Protein 2IW0 (pdb70)

CATH classification: 3.20.20.370

Structure (mmCIF, N/CA/C/O backbone):
data_2IW0
#
_entry.id   2IW0
#
_cell.length_a   71.275
_cell.length_b   55.022
_cell.length_c   60.057
_cell.angle_alpha   90.00
_cell.angle_beta   90.00
_cell.angle_gamma   90.00
#
_symmetry.space_group_name_H-M   'P 21 21 2'
#
loop_
_entity.id
_entity.type
_entity.pdbx_description
1 polymer 'CHITIN DEACETYLASE'
2 non-polymer 'ZINC ION'
3 non-polymer 'ACETATE ION'
4 non-polymer 'CHLORIDE ION'
5 non-polymer 'PHOSPHATE ION'
6 water water
#
loop_
_atom_site.group_PDB
_atom_site.id
_atom_site.type_symbol
_atom_site.label_atom_id
_atom_site.label_alt_id
_atom_site.label_comp_id
_atom_site.label_asym_id
_atom_site.label_entity_id
_atom_site.label_seq_id
_atom_site.pdbx_PDB_ins_code
_atom_site.Cartn_x
_atom_site.Cartn_y
_atom_site.Cartn_z
_atom_site.occupancy
_atom_site.B_iso_or_equiv
_atom_site.auth_seq_id
_atom_site.auth_comp_id
_atom_site.auth_asym_id
_atom_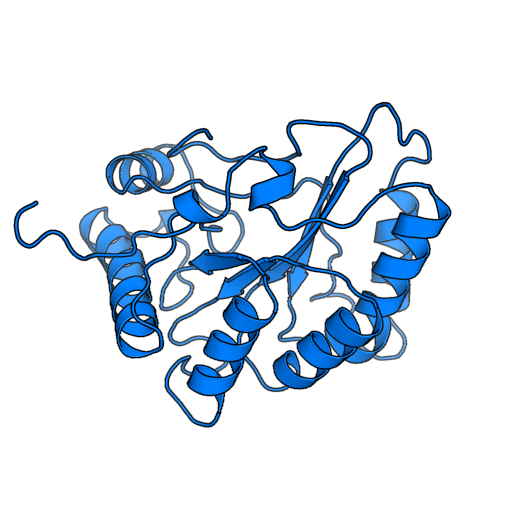site.auth_atom_id
_atom_site.pdbx_PDB_model_num
ATOM 1 N N . VAL A 1 29 ? 18.087 29.418 12.834 1.00 33.24 29 VAL A N 1
ATOM 2 C CA . VAL A 1 29 ? 18.616 28.012 12.795 1.00 31.58 29 VAL A CA 1
ATOM 3 C C . VAL A 1 29 ? 19.571 27.921 11.633 1.00 31.80 29 VAL A C 1
ATOM 4 O O . VAL A 1 29 ? 19.216 28.345 10.543 1.00 31.74 29 VAL A O 1
ATOM 8 N N . PRO A 1 30 ? 20.786 27.369 11.855 1.00 31.53 30 PRO A N 1
ATOM 9 C CA . PRO A 1 30 ? 21.787 27.299 10.780 1.00 31.08 30 PRO A CA 1
ATOM 10 C C . PRO A 1 30 ? 21.253 26.580 9.538 1.00 28.73 30 PRO A C 1
ATOM 11 O O . PRO A 1 30 ? 20.452 25.640 9.633 1.00 28.33 30 PRO A O 1
ATOM 15 N N . VAL A 1 31 ? 21.694 27.039 8.374 1.00 28.49 31 VAL A N 1
ATOM 16 C CA . VAL A 1 31 ? 21.274 26.458 7.082 1.00 28.19 31 VAL A CA 1
ATOM 17 C C . VAL A 1 31 ? 22.548 25.882 6.431 1.00 28.60 31 VAL A C 1
ATOM 18 O O . VAL A 1 31 ? 23.614 26.559 6.453 1.00 27.99 31 VAL A O 1
ATOM 22 N N . GLY A 1 32 ? 22.456 24.674 5.877 1.00 28.15 32 GLY A N 1
ATOM 23 C CA . GLY A 1 32 ? 23.562 24.136 5.051 1.00 28.89 32 GLY A CA 1
ATOM 24 C C . GLY A 1 32 ? 24.737 23.657 5.888 1.00 28.05 32 GLY A C 1
ATOM 25 O O . GLY A 1 32 ? 25.856 23.518 5.390 1.00 28.29 32 GLY A O 1
ATOM 26 N N . THR A 1 33 ? 24.496 23.390 7.161 1.00 28.87 33 THR A N 1
ATOM 27 C CA . THR A 1 33 ? 25.591 22.972 8.051 1.00 31.18 33 THR A CA 1
ATOM 28 C C . THR A 1 33 ? 25.040 21.959 9.062 1.00 30.62 33 THR A C 1
ATOM 29 O O . THR A 1 33 ? 23.977 22.195 9.646 1.00 31.12 33 THR A O 1
ATOM 33 N N . PRO A 1 34 ? 25.715 20.792 9.221 1.00 30.30 34 PRO A N 1
ATOM 34 C CA . PRO A 1 34 ? 25.107 19.726 10.047 1.00 30.52 34 PRO A CA 1
ATOM 35 C C . PRO A 1 34 ? 24.949 20.081 11.518 1.00 30.01 34 PRO A C 1
ATOM 36 O O . PRO A 1 34 ? 25.876 20.633 12.112 1.00 29.05 34 PRO A O 1
ATOM 40 N N . ILE A 1 35 ? 23.774 19.772 12.071 1.00 30.08 35 ILE A N 1
ATOM 41 C CA . ILE A 1 35 ? 23.429 20.126 13.453 1.00 31.72 35 ILE A CA 1
ATOM 42 C C . ILE A 1 35 ? 23.319 18.849 14.293 1.00 31.41 35 ILE A C 1
ATOM 43 O O . ILE A 1 35 ? 22.642 17.903 13.911 1.00 31.02 35 ILE A O 1
ATOM 48 N N . LEU A 1 36 ? 23.952 18.846 15.457 1.00 32.02 36 LEU A N 1
ATOM 49 C CA . LEU A 1 36 ? 24.145 17.630 16.250 1.00 33.59 36 LEU A CA 1
ATOM 50 C C . LEU A 1 36 ? 23.411 17.613 17.615 1.00 34.15 36 LEU A C 1
ATOM 51 O O . LEU A 1 36 ? 23.135 16.543 18.171 1.00 34.96 36 LEU A O 1
ATOM 56 N N . GLN A 1 37 ? 23.082 18.781 18.165 1.00 32.73 37 GLN A N 1
ATOM 57 C CA . GLN A 1 37 ? 22.499 18.835 19.502 1.00 32.77 37 GLN A CA 1
ATOM 58 C C . GLN A 1 37 ? 21.517 20.022 19.598 1.00 31.96 37 GLN A C 1
ATOM 59 O O . GLN A 1 37 ? 21.375 20.793 18.650 1.00 31.89 37 GLN A O 1
ATOM 65 N N . CYS A 1 38 ? 20.886 20.200 20.752 1.00 32.34 38 CYS A N 1
ATOM 66 C CA . CYS A 1 38 ? 19.906 21.268 20.918 1.00 31.66 38 CYS A CA 1
ATOM 67 C C . CYS A 1 38 ? 20.540 22.601 21.299 1.00 32.48 38 CYS A C 1
ATOM 68 O O . CYS A 1 38 ? 21.738 22.666 21.574 1.00 33.70 38 CYS A O 1
ATOM 71 N N . THR A 1 39 ? 19.747 23.673 21.320 1.00 31.57 39 THR A N 1
ATOM 72 C CA . THR A 1 39 ? 20.301 24.972 21.686 1.00 31.11 39 THR A CA 1
ATOM 73 C C . THR A 1 39 ? 20.110 25.171 23.168 1.00 30.60 39 THR A C 1
ATOM 74 O O . THR A 1 39 ? 20.550 26.184 23.733 1.00 31.10 39 THR A O 1
ATOM 78 N N . GLN A 1 40 ? 19.467 24.211 23.826 1.00 30.38 40 GLN A N 1
ATOM 79 C CA . GLN A 1 40 ? 19.357 24.245 25.308 1.00 31.61 40 GLN A CA 1
ATOM 80 C C . GLN A 1 40 ? 19.607 22.860 25.859 1.00 30.46 40 GLN A C 1
ATOM 81 O O . GLN A 1 40 ? 19.270 21.873 25.211 1.00 29.19 40 GLN A O 1
ATOM 87 N N . PRO A 1 41 ? 20.137 22.781 27.085 1.00 29.73 41 PRO A N 1
ATOM 88 C CA . PRO A 1 41 ? 20.298 21.446 27.653 1.00 29.98 41 PRO A CA 1
ATOM 89 C C . PRO A 1 41 ? 18.993 20.903 28.250 1.00 30.08 41 PRO A C 1
ATOM 90 O O . PRO A 1 41 ? 18.015 21.663 28.357 1.00 31.11 41 PRO A O 1
ATOM 94 N N . GLY A 1 42 ? 18.987 19.624 28.662 1.00 29.55 42 GLY A N 1
ATOM 95 C CA . GLY A 1 42 ? 17.794 19.004 29.258 1.00 29.99 42 GLY A CA 1
ATOM 96 C C . GLY A 1 42 ? 16.698 18.641 28.256 1.00 30.30 42 GLY A C 1
ATOM 97 O O . GLY A 1 42 ? 15.521 18.438 28.628 1.00 30.07 42 GLY A O 1
ATOM 98 N N . LEU A 1 43 ? 17.085 18.579 26.985 1.00 29.33 43 LEU A N 1
ATOM 99 C CA . LEU A 1 43 ? 16.160 18.265 25.890 1.00 29.23 43 LEU A CA 1
ATOM 100 C C . LEU A 1 43 ? 16.593 17.021 25.095 1.00 29.26 43 LEU A C 1
ATOM 101 O O . LEU A 1 43 ? 17.770 16.792 24.886 1.00 30.10 43 LEU A O 1
ATOM 106 N N . VAL A 1 44 ? 15.629 16.211 24.671 1.00 27.79 44 VAL A N 1
ATOM 107 C CA . VAL A 1 44 ? 15.903 15.053 23.794 1.00 28.49 44 VAL A CA 1
ATOM 108 C C . VAL A 1 44 ? 14.961 15.185 22.571 1.00 28.99 44 VAL A C 1
ATOM 109 O O . VAL A 1 44 ? 13.742 15.387 22.705 1.00 31.10 44 VAL A O 1
ATOM 113 N N . ALA A 1 45 ? 15.494 15.085 21.373 1.00 29.09 45 ALA A N 1
ATOM 114 C CA . ALA A 1 45 ? 14.631 15.122 20.219 1.00 28.20 45 ALA A CA 1
ATOM 115 C C . ALA A 1 45 ? 14.670 13.716 19.645 1.00 28.56 45 ALA A C 1
ATOM 116 O O . ALA A 1 45 ? 15.702 13.285 19.087 1.00 30.07 45 ALA A O 1
ATOM 118 N N . LEU A 1 46 ? 13.579 12.964 19.835 1.00 27.97 46 LEU A N 1
ATOM 119 C CA . LEU A 1 46 ? 13.507 11.595 19.316 1.00 26.50 46 LEU A CA 1
ATOM 120 C C . LEU A 1 46 ? 13.213 11.709 17.830 1.00 27.26 46 LEU A C 1
ATOM 121 O O . LEU A 1 46 ? 12.215 12.359 17.436 1.00 27.91 46 LEU A O 1
ATOM 126 N N . THR A 1 47 ? 14.052 11.105 17.006 1.00 27.09 47 THR A N 1
ATOM 127 C CA . THR A 1 47 ? 13.825 11.214 15.548 1.00 28.04 47 THR A CA 1
ATOM 128 C C . THR A 1 47 ? 13.750 9.859 14.858 1.00 28.87 47 THR A C 1
ATOM 129 O O . THR A 1 47 ? 14.349 8.883 15.331 1.00 28.38 47 THR A O 1
ATOM 133 N N . TYR A 1 48 ? 13.021 9.808 13.729 1.00 26.72 48 TYR A N 1
ATOM 134 C CA . TYR A 1 48 ? 12.727 8.550 13.077 1.00 27.11 48 TYR A CA 1
ATOM 135 C C . TYR A 1 48 ? 12.920 8.710 11.612 1.00 26.85 48 TYR A C 1
ATOM 136 O O . TYR A 1 48 ? 12.257 9.538 11.019 1.00 27.88 48 TYR A O 1
ATOM 145 N N . ASP A 1 49 ? 13.768 7.876 11.048 1.00 26.87 49 ASP A N 1
ATOM 146 C CA . ASP A 1 49 ? 14.047 7.935 9.579 1.00 25.64 49 ASP A CA 1
ATOM 147 C C . ASP A 1 49 ? 13.488 6.771 8.774 1.00 26.69 49 ASP A C 1
ATOM 148 O O . ASP A 1 49 ? 13.309 5.705 9.281 1.00 27.70 49 ASP A O 1
ATOM 153 N N . ASP A 1 50 ? 13.330 7.004 7.455 1.00 25.83 50 ASP A N 1
ATOM 154 C CA . ASP A 1 50 ? 13.101 5.983 6.391 1.00 27.39 50 ASP A CA 1
ATOM 155 C C . ASP A 1 50 ? 11.625 5.629 6.123 1.00 28.21 50 ASP A C 1
ATOM 156 O O . ASP A 1 50 ? 11.379 4.855 5.181 1.00 27.39 50 ASP A O 1
ATOM 161 N N . GLY A 1 51 ? 10.708 6.197 6.911 1.00 28.04 51 GLY A N 1
ATOM 162 C CA . GLY A 1 51 ? 9.258 6.054 6.682 1.00 29.50 51 GLY A CA 1
ATOM 163 C C . GLY A 1 51 ? 8.641 7.068 5.688 1.00 29.22 51 GLY A C 1
ATOM 164 O O . GLY A 1 51 ? 9.339 7.839 5.038 1.00 28.93 51 GLY A O 1
ATOM 165 N N . PRO A 1 52 ? 7.298 7.129 5.657 1.00 29.57 52 PRO A N 1
ATOM 166 C CA . PRO A 1 52 ? 6.442 6.304 6.559 1.00 27.97 52 PRO A CA 1
ATOM 167 C C . PRO A 1 52 ? 6.295 4.862 6.048 1.00 27.44 52 PRO A C 1
ATOM 168 O O . PRO A 1 52 ? 6.369 4.593 4.831 1.00 27.60 52 PRO A O 1
ATOM 172 N N . PHE A 1 53 ? 6.038 3.953 6.978 1.00 28.55 53 PHE A N 1
ATOM 173 C CA . PHE A 1 53 ? 5.884 2.545 6.622 1.00 27.56 53 PHE A CA 1
ATOM 174 C C . PHE A 1 53 ? 4.904 1.851 7.601 1.00 28.08 53 PHE A C 1
ATOM 175 O O . PHE A 1 53 ? 4.153 2.491 8.384 1.00 28.58 53 PHE A O 1
ATOM 183 N N . THR A 1 54 ? 4.906 0.524 7.586 1.00 26.04 54 THR A N 1
ATOM 184 C CA . THR A 1 54 ? 3.833 -0.282 8.208 1.00 25.83 54 THR A CA 1
ATOM 185 C C . THR A 1 54 ? 3.555 0.044 9.653 1.00 25.92 54 THR A C 1
ATOM 186 O O . THR A 1 54 ? 2.419 -0.035 10.102 1.00 26.04 54 THR A O 1
ATOM 190 N N . PHE A 1 55 ? 4.628 0.340 10.352 1.00 24.87 55 PHE A N 1
ATOM 191 C CA . PHE A 1 55 ? 4.587 0.490 11.850 1.00 25.79 55 PHE A CA 1
ATOM 192 C C . PHE A 1 55 ? 4.401 1.979 12.288 1.00 25.19 55 PHE A C 1
ATOM 193 O O . PHE A 1 55 ? 4.225 2.273 13.501 1.00 26.01 55 PHE A O 1
ATOM 201 N N . THR A 1 56 ? 4.366 2.881 11.334 1.00 25.69 56 THR A N 1
ATOM 202 C CA . THR A 1 56 ? 4.279 4.301 11.644 1.00 26.37 56 THR A CA 1
ATOM 203 C C . THR A 1 56 ? 2.916 4.744 12.280 1.00 26.23 56 THR A C 1
ATOM 204 O O . THR A 1 56 ? 2.906 5.551 13.254 1.00 26.83 56 THR A O 1
ATOM 208 N N . PRO A 1 57 ? 1.779 4.202 11.800 1.00 27.81 57 PRO A N 1
ATOM 209 C CA . PRO A 1 57 ? 0.529 4.426 12.488 1.00 27.13 57 PRO A CA 1
ATOM 210 C C . PRO A 1 57 ? 0.572 4.038 13.928 1.00 27.89 57 PRO A C 1
ATOM 211 O O . PRO A 1 57 ? 0.176 4.864 14.801 1.00 27.70 57 PRO A O 1
ATOM 215 N N . GLN A 1 58 ? 1.108 2.849 14.237 1.00 26.41 58 GLN A N 1
ATOM 216 C CA . GLN A 1 58 ? 1.181 2.492 15.643 1.00 26.21 58 GLN A CA 1
ATOM 217 C C . GLN A 1 58 ? 2.107 3.476 16.402 1.00 27.05 58 GLN A C 1
ATOM 218 O O . GLN A 1 58 ? 1.804 3.865 17.522 1.00 26.09 58 GLN A O 1
ATOM 224 N N . LEU A 1 59 ? 3.251 3.831 15.805 1.00 27.55 59 LEU A N 1
ATOM 225 C CA . LEU A 1 59 ? 4.174 4.766 16.489 1.00 28.24 59 LEU A CA 1
ATOM 226 C C . LEU A 1 59 ? 3.459 6.095 16.844 1.00 27.98 59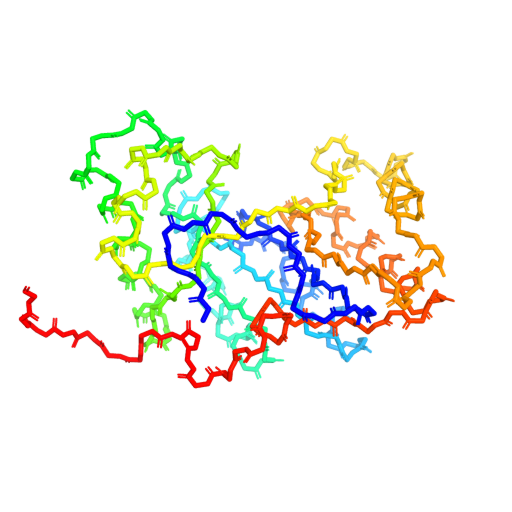 LEU A C 1
ATOM 227 O O . LEU A 1 59 ? 3.620 6.602 17.921 1.00 27.43 59 LEU A O 1
ATOM 232 N N . LEU A 1 60 ? 2.696 6.657 15.901 1.00 28.58 60 LEU A N 1
ATOM 233 C CA . LEU A 1 60 ? 1.902 7.870 16.182 1.00 28.62 60 LEU A CA 1
ATOM 234 C C . LEU A 1 60 ? 0.953 7.673 17.346 1.00 29.59 60 LEU A C 1
ATOM 235 O O . LEU A 1 60 ? 0.804 8.581 18.195 1.00 28.62 60 LEU A O 1
ATOM 240 N N . ASP A 1 61 ? 0.316 6.498 17.403 1.00 29.67 61 ASP A N 1
ATOM 241 C CA . ASP A 1 61 ? -0.581 6.180 18.538 1.00 29.08 61 ASP A CA 1
ATOM 242 C C . ASP A 1 61 ? 0.197 6.129 19.830 1.00 29.27 61 ASP A C 1
ATOM 243 O O . ASP A 1 61 ? -0.256 6.702 20.808 1.00 29.02 61 ASP A O 1
ATOM 248 N N . ILE A 1 62 ? 1.347 5.443 19.849 1.00 29.07 62 ILE A N 1
ATOM 249 C CA . ILE A 1 62 ? 2.191 5.389 21.070 1.00 29.06 62 ILE A CA 1
ATOM 250 C C . ILE A 1 62 ? 2.672 6.797 21.551 1.00 29.15 62 ILE A C 1
ATOM 251 O O . ILE A 1 62 ? 2.611 7.128 22.762 1.00 27.86 62 ILE A O 1
ATOM 256 N N . LEU A 1 63 ? 3.123 7.628 20.617 1.00 28.42 63 LEU A N 1
ATOM 257 C CA . LEU A 1 63 ? 3.567 8.972 20.986 1.00 28.37 63 LEU A CA 1
ATOM 258 C C . LEU A 1 63 ? 2.413 9.825 21.531 1.00 28.23 63 LEU A C 1
ATOM 259 O O . LEU A 1 63 ? 2.581 10.580 22.530 1.00 29.20 63 LEU A O 1
ATOM 264 N N . LYS A 1 64 ? 1.243 9.685 20.901 1.00 29.54 64 LYS A N 1
ATOM 265 C CA . LYS A 1 64 ? 0.036 10.361 21.411 1.00 31.08 64 LYS A CA 1
ATOM 266 C C . LYS A 1 64 ? -0.308 9.932 22.832 1.00 31.50 64 LYS A C 1
ATOM 267 O O . LYS A 1 64 ? -0.600 10.780 23.703 1.00 31.75 64 LYS A O 1
ATOM 273 N N . GLN A 1 65 ? -0.341 8.617 23.067 1.00 31.51 65 GLN A N 1
ATOM 274 C CA . GLN A 1 65 ? -0.659 8.118 24.404 1.00 32.22 65 GLN A CA 1
ATOM 275 C C . GLN A 1 65 ? 0.342 8.664 25.403 1.00 31.48 65 GLN A C 1
ATOM 276 O O . GLN A 1 65 ? 0.039 8.793 26.588 1.00 31.67 65 GLN A O 1
ATOM 282 N N . ASN A 1 66 ? 1.562 8.951 24.944 1.00 30.94 66 ASN A N 1
ATOM 283 C CA . ASN A 1 66 ? 2.617 9.470 25.831 1.00 30.98 66 ASN A CA 1
ATOM 284 C C . ASN A 1 66 ? 2.660 10.982 25.888 1.00 31.37 66 ASN A C 1
ATOM 285 O O . ASN A 1 66 ? 3.396 11.538 26.685 1.00 32.85 66 ASN A O 1
ATOM 290 N N . ASP A 1 67 ? 1.848 11.632 25.062 1.00 31.06 67 ASP A N 1
ATOM 291 C CA . ASP A 1 67 ? 1.833 13.062 24.930 1.00 31.65 67 ASP A CA 1
ATOM 292 C C . ASP A 1 67 ? 3.212 13.551 24.485 1.00 31.39 67 ASP A C 1
ATOM 293 O O . ASP A 1 67 ? 3.697 14.579 24.947 1.00 32.50 67 ASP A O 1
ATOM 298 N N . VAL A 1 68 ? 3.848 12.817 23.581 1.00 31.05 68 VAL A N 1
ATOM 299 C CA . VAL A 1 68 ? 5.217 13.151 23.178 1.00 29.96 68 VAL A CA 1
ATOM 300 C C . VAL A 1 68 ? 5.215 13.565 21.728 1.00 30.43 68 VAL A C 1
ATOM 301 O O . VAL A 1 68 ? 4.577 12.870 20.916 1.00 28.62 68 VAL A O 1
ATOM 305 N N . ARG A 1 69 ? 5.863 14.689 21.386 1.00 29.32 69 ARG A N 1
ATOM 306 C CA . ARG A 1 69 ? 6.071 14.972 19.951 1.00 30.17 69 ARG A CA 1
ATOM 307 C C . ARG A 1 69 ? 7.470 14.515 19.531 1.00 29.43 69 ARG A C 1
ATOM 308 O O . ARG A 1 69 ? 8.417 14.504 20.351 1.00 29.35 69 ARG A O 1
ATOM 316 N N . ALA A 1 70 ? 7.599 14.154 18.255 1.00 29.17 70 ALA A N 1
ATOM 317 C CA . ALA A 1 70 ? 8.873 13.668 17.746 1.00 28.34 70 ALA A CA 1
ATOM 318 C C . ALA A 1 70 ? 9.100 14.282 16.366 1.00 28.96 70 ALA A C 1
ATOM 319 O O . ALA A 1 70 ? 8.388 15.217 15.989 1.00 27.95 70 ALA A O 1
ATOM 321 N N . THR A 1 71 ? 10.062 13.737 15.611 1.00 28.24 71 THR A N 1
ATOM 322 C CA . THR A 1 71 ? 10.440 14.303 14.311 1.00 28.48 71 THR A CA 1
ATOM 323 C C . THR A 1 71 ? 10.618 13.134 13.341 1.00 29.38 71 THR A C 1
ATOM 324 O O . THR A 1 71 ? 11.272 12.145 13.688 1.00 28.97 71 THR A O 1
ATOM 328 N N . PHE A 1 72 ? 10.079 13.274 12.109 1.00 30.02 72 PHE A N 1
ATOM 329 C CA . PHE A 1 72 ? 10.151 12.217 11.116 1.00 29.45 72 PHE A CA 1
ATOM 330 C C . PHE A 1 72 ? 10.866 12.729 9.894 1.00 30.31 72 PHE A C 1
ATOM 331 O O . PHE A 1 72 ? 10.447 13.729 9.308 1.00 29.90 72 PHE A O 1
ATOM 339 N N . PHE A 1 73 ? 11.936 12.030 9.530 1.00 29.95 73 PHE A N 1
ATOM 340 C CA . PHE A 1 73 ? 12.623 12.262 8.254 1.00 28.99 73 PHE A CA 1
ATOM 341 C C . PHE A 1 73 ? 12.193 11.236 7.239 1.00 29.52 73 PHE A C 1
ATOM 342 O O . PHE A 1 73 ? 12.636 10.067 7.258 1.00 29.92 73 PHE A O 1
ATOM 350 N N . VAL A 1 74 ? 11.348 11.695 6.313 1.00 30.09 74 VAL A N 1
ATOM 351 C CA . VAL A 1 74 ? 10.577 10.800 5.504 1.00 29.19 74 VAL A CA 1
ATOM 352 C C . VAL A 1 74 ? 11.167 10.710 4.100 1.00 28.35 74 VAL A C 1
ATOM 353 O O . VAL A 1 74 ? 11.715 11.695 3.553 1.00 29.60 74 VAL A O 1
ATOM 357 N N . ASN A 1 75 ? 11.004 9.541 3.490 1.00 27.95 75 ASN A N 1
ATOM 358 C CA . ASN A 1 75 ? 11.331 9.376 2.071 1.00 27.82 75 ASN A CA 1
ATOM 359 C C . ASN A 1 75 ? 10.095 9.445 1.164 1.00 27.72 75 ASN A C 1
ATOM 360 O O . ASN A 1 75 ? 9.008 9.332 1.630 1.00 29.36 75 ASN A O 1
ATOM 365 N N . GLY A 1 76 ? 10.297 9.601 -0.129 1.00 25.22 76 GLY A N 1
ATOM 366 C CA . GLY A 1 76 ? 9.205 9.620 -1.102 1.00 27.54 76 GLY A CA 1
ATOM 367 C C . GLY A 1 76 ? 8.974 8.197 -1.627 1.00 26.44 76 GLY A C 1
ATOM 368 O O . GLY A 1 76 ? 7.849 7.770 -1.817 1.00 26.77 76 GLY A O 1
ATOM 369 N N . ASN A 1 77 ? 10.047 7.458 -1.875 1.00 25.76 77 ASN A N 1
ATOM 370 C CA . ASN A 1 77 ? 9.878 6.065 -2.345 1.00 26.51 77 ASN A CA 1
ATOM 371 C C . ASN A 1 77 ? 11.088 5.274 -1.879 1.00 27.45 77 ASN A C 1
ATOM 372 O O . ASN A 1 77 ? 12.181 5.416 -2.433 1.00 27.73 77 ASN A O 1
ATOM 377 N N . ASN A 1 78 ? 10.921 4.529 -0.774 1.00 28.03 78 ASN A N 1
ATOM 378 C CA . ASN A 1 78 ? 12.093 3.806 -0.204 1.00 26.79 78 ASN A CA 1
ATOM 379 C C . ASN A 1 78 ? 11.556 2.442 0.232 1.00 27.77 78 ASN A C 1
ATOM 380 O O . ASN A 1 78 ? 11.510 1.528 -0.577 1.00 26.97 78 ASN A O 1
ATOM 385 N N . TRP A 1 79 ? 11.116 2.319 1.478 1.00 26.12 79 TRP A N 1
ATOM 386 C CA . TRP A 1 79 ? 10.411 1.050 1.921 1.00 27.73 79 TRP A CA 1
ATOM 387 C C . TRP A 1 79 ? 8.979 0.979 1.365 1.00 27.44 79 TRP A C 1
ATOM 388 O O . TRP A 1 79 ? 8.494 -0.083 0.980 1.00 27.65 79 TRP A O 1
ATOM 399 N N . ALA A 1 80 ? 8.364 2.156 1.231 1.00 27.19 80 ALA A N 1
ATOM 400 C CA . ALA A 1 80 ? 7.106 2.284 0.466 1.00 28.95 80 ALA A CA 1
ATOM 401 C C . ALA A 1 80 ? 7.043 3.652 -0.208 1.00 28.41 80 ALA A C 1
ATOM 402 O O . ALA A 1 80 ? 7.912 4.497 0.026 1.00 29.69 80 ALA A O 1
ATOM 404 N N . ASN A 1 81 ? 6.026 3.888 -1.026 1.00 28.03 81 ASN A N 1
ATOM 405 C CA . ASN A 1 81 ? 5.803 5.194 -1.619 1.00 26.39 81 ASN A CA 1
ATOM 406 C C . ASN A 1 81 ? 4.953 6.063 -0.635 1.00 28.00 81 ASN A C 1
ATOM 407 O O . ASN A 1 81 ? 3.896 5.646 -0.121 1.00 27.54 81 ASN A O 1
ATOM 412 N N . ILE A 1 82 ? 5.426 7.277 -0.368 1.00 28.22 82 ILE A N 1
ATOM 413 C CA . ILE A 1 82 ? 4.803 8.182 0.601 1.00 27.27 82 ILE A CA 1
ATOM 414 C C . ILE A 1 82 ? 3.391 8.564 0.120 1.00 26.09 82 ILE A C 1
ATOM 415 O O . ILE A 1 82 ? 2.571 9.002 0.888 1.00 24.99 82 ILE A O 1
ATOM 420 N N . GLU A 1 83 ? 3.103 8.394 -1.167 1.00 23.75 83 GLU A N 1
ATOM 421 C CA . GLU A 1 83 ? 1.796 8.687 -1.699 1.00 25.36 83 GLU A CA 1
ATOM 422 C C . GLU A 1 83 ? 0.909 7.452 -1.934 1.00 25.91 83 GLU A C 1
ATOM 423 O O . GLU A 1 83 ? -0.134 7.536 -2.563 1.00 27.17 83 GLU A O 1
ATOM 429 N N . ALA A 1 84 ? 1.366 6.289 -1.494 1.00 27.29 84 ALA A N 1
ATOM 430 C CA . ALA A 1 84 ? 0.598 5.051 -1.654 1.00 25.50 84 ALA A CA 1
ATOM 431 C C . ALA A 1 84 ? -0.178 4.694 -0.409 1.00 26.09 84 ALA A C 1
ATOM 432 O O . ALA A 1 84 ? 0.289 4.947 0.708 1.00 26.23 84 ALA A O 1
ATOM 434 N N . GLY A 1 85 ? -1.315 4.012 -0.597 1.00 26.49 85 GLY A N 1
ATOM 435 C CA . GLY A 1 85 ? -2.003 3.436 0.538 1.00 29.10 85 GLY A CA 1
ATOM 436 C C . GLY A 1 85 ? -2.390 4.495 1.515 1.00 27.63 85 GLY A C 1
ATOM 437 O O . GLY A 1 85 ? -2.855 5.585 1.088 1.00 28.68 85 GLY A O 1
ATOM 438 N N . SER A 1 86 ? -2.227 4.197 2.816 1.00 29.94 86 SER A N 1
ATOM 439 C CA . SER A 1 86 ? -2.585 5.142 3.845 1.00 29.74 86 SER A CA 1
ATOM 440 C C . SER A 1 86 ? -1.467 6.132 4.123 1.00 30.17 86 SER A C 1
ATOM 441 O O . SER A 1 86 ? -1.591 6.956 5.031 1.00 28.66 86 SER A O 1
ATOM 444 N N . ASN A 1 87 ? -0.330 6.026 3.431 1.00 28.64 87 ASN A N 1
ATOM 445 C CA . ASN A 1 87 ? 0.796 6.927 3.803 1.00 28.83 87 ASN A CA 1
ATOM 446 C C . ASN A 1 87 ? 0.452 8.443 3.776 1.00 26.68 87 ASN A C 1
ATOM 447 O O . ASN A 1 87 ? 0.862 9.179 4.653 1.00 27.85 87 ASN A O 1
ATOM 452 N N . PRO A 1 88 ? -0.279 8.907 2.752 1.00 27.73 88 PRO A N 1
ATOM 453 C CA . PRO A 1 88 ? -0.702 10.348 2.832 1.00 26.63 88 PRO A CA 1
ATOM 454 C C . PRO A 1 88 ? -1.450 10.683 4.128 1.00 27.50 88 PRO A C 1
ATOM 455 O O . PRO A 1 88 ? -1.182 11.728 4.705 1.00 27.61 88 PRO A O 1
ATOM 459 N N . ASP A 1 89 ? -2.344 9.798 4.587 1.00 26.08 89 ASP A N 1
ATOM 460 C CA . ASP A 1 89 ? -3.064 10.006 5.851 1.00 26.18 89 ASP A CA 1
ATOM 461 C C . ASP A 1 89 ? -2.129 10.007 7.087 1.00 28.17 89 ASP A C 1
ATOM 462 O O . ASP A 1 89 ? -2.309 10.779 8.024 1.00 26.67 89 ASP A O 1
ATOM 467 N N . THR A 1 90 ? -1.125 9.132 7.071 1.00 26.18 90 THR A N 1
ATOM 468 C CA . THR A 1 90 ? -0.130 9.088 8.171 1.00 27.56 90 THR A CA 1
ATOM 469 C C . THR A 1 90 ? 0.701 10.381 8.200 1.00 27.18 90 THR A C 1
ATOM 470 O O . THR A 1 90 ? 0.981 10.945 9.294 1.00 26.32 90 THR A O 1
ATOM 474 N N . ILE A 1 91 ? 1.101 10.865 7.023 1.00 26.11 91 ILE A N 1
ATOM 475 C CA . ILE A 1 91 ? 1.804 12.159 6.961 1.00 26.70 91 ILE A CA 1
ATOM 476 C C . ILE A 1 91 ? 0.925 13.335 7.492 1.00 27.55 91 ILE A C 1
ATOM 477 O O . ILE A 1 91 ? 1.408 14.233 8.148 1.00 27.24 91 ILE A O 1
ATOM 482 N N . ARG A 1 92 ? -0.352 13.332 7.155 1.00 26.90 92 ARG A N 1
ATOM 483 C CA . ARG A 1 92 ? -1.267 14.328 7.632 1.00 27.04 92 ARG A CA 1
ATOM 484 C C . ARG A 1 92 ? -1.452 14.225 9.132 1.00 27.14 92 ARG A C 1
ATOM 485 O O . ARG A 1 92 ? -1.506 15.272 9.810 1.00 28.11 92 ARG A O 1
ATOM 493 N N . ARG A 1 93 ? -1.439 12.999 9.664 1.00 27.58 93 ARG A N 1
ATOM 494 C CA . ARG A 1 93 ? -1.551 12.836 11.134 1.00 29.91 93 ARG A CA 1
ATOM 495 C C . ARG A 1 93 ? -0.297 13.341 11.842 1.00 28.79 93 ARG A C 1
ATOM 496 O O . ARG A 1 93 ? -0.399 13.899 12.921 1.00 29.42 93 ARG A O 1
ATOM 504 N N . MET A 1 94 ? 0.873 13.063 11.276 1.00 29.50 94 MET A N 1
ATOM 505 C CA . MET A 1 94 ? 2.126 13.638 11.815 1.00 30.38 94 MET A CA 1
ATOM 506 C C . MET A 1 94 ? 1.991 15.133 12.057 1.00 29.71 94 MET A C 1
ATOM 507 O O . MET A 1 94 ? 2.321 15.639 13.158 1.00 30.98 94 MET A O 1
ATOM 512 N N . ARG A 1 95 ? 1.552 15.863 11.049 1.00 28.83 95 ARG A N 1
ATOM 513 C CA . ARG A 1 95 ? 1.403 17.323 11.223 1.00 30.20 95 ARG A CA 1
ATOM 514 C C . ARG A 1 95 ? 0.287 17.687 12.197 1.00 30.13 95 ARG A C 1
ATOM 515 O O . ARG A 1 95 ? 0.446 18.617 13.003 1.00 29.11 95 ARG A O 1
ATOM 523 N N . ALA A 1 96 ? -0.835 16.965 12.116 1.00 30.74 96 ALA A N 1
ATOM 524 C CA . ALA A 1 96 ? -1.989 17.238 12.991 1.00 29.01 96 ALA A CA 1
ATOM 525 C C . ALA A 1 96 ? -1.564 17.070 14.442 1.00 29.63 96 ALA A C 1
ATOM 526 O O . ALA A 1 96 ? -1.958 17.837 15.288 1.00 29.80 96 ALA A O 1
ATOM 528 N N . ASP A 1 97 ? -0.739 16.069 14.713 1.00 30.12 97 ASP A N 1
ATOM 529 C CA . ASP A 1 97 ? -0.298 15.791 16.072 1.00 30.47 97 ASP A CA 1
ATOM 530 C C . ASP A 1 97 ? 0.890 16.643 16.550 1.00 30.07 97 ASP A C 1
ATOM 531 O O . ASP A 1 97 ? 1.314 16.502 17.711 1.00 29.56 97 ASP A O 1
ATOM 536 N N . GLY A 1 98 ? 1.404 17.509 15.670 1.00 28.37 98 GLY A N 1
ATOM 537 C CA . GLY A 1 98 ? 2.461 18.452 16.047 1.00 28.39 98 GLY A CA 1
ATOM 538 C C . GLY A 1 98 ? 3.878 17.924 15.906 1.00 28.65 98 GLY A C 1
ATOM 539 O O . GLY A 1 98 ? 4.804 18.493 16.490 1.00 27.75 98 GLY A O 1
ATOM 540 N N . HIS A 1 99 ? 4.074 16.832 15.143 1.00 26.88 99 HIS A N 1
ATOM 541 C CA . HIS A 1 99 ? 5.406 16.271 14.976 1.00 25.91 99 HIS A CA 1
ATOM 542 C C . HIS A 1 99 ? 6.032 17.033 13.818 1.00 27.97 99 HIS A C 1
ATOM 543 O O . HIS A 1 99 ? 5.330 17.509 12.927 1.00 27.83 99 HIS A O 1
ATOM 550 N N . LEU A 1 100 ? 7.341 17.188 13.850 1.00 27.80 100 LEU A N 1
ATOM 551 C CA . LEU A 1 100 ? 8.017 17.871 12.772 1.00 29.31 100 LEU A CA 1
ATOM 552 C C . LEU A 1 100 ? 8.255 16.879 11.637 1.00 29.57 100 LEU A C 1
ATOM 553 O O . LEU A 1 100 ? 8.802 15.772 11.824 1.00 29.00 100 LEU A O 1
ATOM 558 N N . VAL A 1 101 ? 7.828 17.269 10.439 1.00 29.58 101 VAL A N 1
ATOM 559 C CA . VAL A 1 101 ? 8.117 16.441 9.284 1.00 28.81 101 VAL A CA 1
ATOM 560 C C . VAL A 1 101 ? 9.328 16.998 8.480 1.00 29.43 101 VAL A C 1
ATOM 561 O O . VAL A 1 101 ? 9.273 18.118 7.934 1.00 30.25 101 VAL A O 1
ATOM 565 N N . GLY A 1 102 ? 10.418 16.242 8.417 1.00 28.56 102 GLY A N 1
ATOM 566 C CA . GLY A 1 102 ? 11.604 16.692 7.634 1.00 28.14 102 GLY A CA 1
ATOM 567 C C . GLY A 1 102 ? 11.816 15.803 6.389 1.00 29.58 102 GLY A C 1
ATOM 568 O O . GLY A 1 102 ? 11.225 14.681 6.295 1.00 28.71 102 GLY A O 1
ATOM 569 N N . SER A 1 103 ? 12.612 16.298 5.422 1.00 27.92 103 SER A N 1
ATOM 570 C CA . SER A 1 103 ? 12.929 15.473 4.226 1.00 27.83 103 SER A CA 1
ATOM 571 C C . SER A 1 103 ? 14.069 14.473 4.485 1.00 28.61 103 SER A C 1
ATOM 572 O O . SER A 1 103 ? 15.028 14.790 5.148 1.00 29.67 103 SER A O 1
ATOM 575 N N . HIS A 1 104 ? 14.008 13.273 3.910 1.00 28.48 104 HIS A N 1
ATOM 576 C CA . HIS A 1 104 ? 15.166 12.404 3.995 1.00 27.20 104 HIS A CA 1
ATOM 577 C C . HIS A 1 104 ? 15.633 12.055 2.561 1.00 28.03 104 HIS A C 1
ATOM 578 O O . HIS A 1 104 ? 16.263 10.987 2.311 1.00 29.02 104 HIS A O 1
ATOM 585 N N . THR A 1 105 ? 15.248 12.927 1.624 1.00 27.81 105 THR A N 1
ATOM 586 C CA . THR A 1 105 ? 15.400 12.781 0.142 1.00 27.57 105 THR A CA 1
ATOM 587 C C . THR A 1 105 ? 14.294 11.910 -0.423 1.00 27.31 105 THR A C 1
ATOM 588 O O . THR A 1 105 ? 13.702 11.100 0.316 1.00 28.14 105 THR A O 1
ATOM 592 N N . TYR A 1 106 ? 14.082 11.929 -1.742 1.00 27.15 106 TYR A N 1
ATOM 593 C CA . TYR A 1 106 ? 12.985 11.165 -2.285 1.00 26.57 106 TYR A CA 1
ATOM 594 C C . TYR A 1 106 ? 13.287 9.647 -2.272 1.00 27.63 106 TYR A C 1
ATOM 595 O O . TYR A 1 106 ? 12.493 8.862 -1.717 1.00 28.82 106 TYR A O 1
ATOM 604 N N . ALA A 1 107 ? 14.422 9.261 -2.887 1.00 28.03 107 ALA A N 1
ATOM 605 C CA . ALA A 1 107 ? 14.786 7.835 -3.058 1.00 27.36 107 ALA A CA 1
ATOM 606 C C . ALA A 1 107 ? 15.934 7.297 -2.198 1.00 25.94 107 ALA A C 1
ATOM 607 O O . ALA A 1 107 ? 16.396 6.216 -2.444 1.00 25.99 107 ALA A O 1
ATOM 609 N N . HIS A 1 108 ? 16.410 8.047 -1.217 1.00 26.50 108 HIS A N 1
ATOM 610 C CA . HIS A 1 108 ? 17.438 7.575 -0.294 1.00 27.38 108 HIS A CA 1
ATOM 611 C C . HIS A 1 108 ? 18.794 7.267 -0.966 1.00 28.68 108 HIS A C 1
ATOM 612 O O . HIS A 1 108 ? 19.448 6.324 -0.572 1.00 30.51 108 HIS A O 1
ATOM 619 N N . PRO A 1 109 ? 19.246 8.077 -1.933 1.00 29.12 109 PRO A N 1
ATOM 620 C CA . PRO A 1 109 ? 20.641 7.848 -2.411 1.00 28.62 109 PRO A CA 1
ATOM 621 C C . PRO A 1 109 ? 21.634 8.492 -1.436 1.00 28.41 109 PRO A C 1
ATOM 622 O O . PRO A 1 109 ? 21.278 9.379 -0.652 1.00 30.99 109 PRO A O 1
ATOM 626 N N . ASP A 1 110 ? 22.886 8.055 -1.460 1.00 28.94 110 ASP A N 1
ATOM 627 C CA . ASP A 1 110 ? 23.975 8.808 -0.823 1.00 27.29 110 ASP A CA 1
ATOM 628 C C . ASP A 1 110 ? 24.211 10.132 -1.611 1.00 26.15 110 ASP A C 1
ATOM 629 O O . ASP A 1 110 ? 24.698 10.111 -2.735 1.00 26.48 110 ASP A O 1
ATOM 634 N N . LEU A 1 111 ? 23.805 11.260 -0.997 1.00 26.97 111 LEU A N 1
ATOM 635 C CA . LEU A 1 111 ? 23.832 12.569 -1.660 1.00 25.93 111 LEU A CA 1
ATOM 636 C C . LEU A 1 111 ? 25.245 12.963 -2.144 1.00 25.77 111 LEU A C 1
ATOM 637 O O . LEU A 1 111 ? 25.374 13.683 -3.141 1.00 24.54 111 LEU A O 1
ATOM 642 N N . ASN A 1 112 ? 26.294 12.552 -1.425 1.00 26.21 112 ASN A N 1
ATOM 643 C CA . ASN A 1 112 ? 27.711 12.797 -1.909 1.00 25.83 112 ASN A CA 1
ATOM 644 C C . ASN A 1 112 ? 27.952 12.352 -3.339 1.00 27.08 112 ASN A C 1
ATOM 645 O O . ASN A 1 112 ? 28.574 13.082 -4.160 1.00 27.40 112 ASN A O 1
ATOM 650 N N . THR A 1 113 ? 27.398 11.182 -3.657 1.00 25.29 113 THR A N 1
ATOM 651 C CA . THR A 1 113 ? 27.649 10.557 -4.934 1.00 27.61 113 THR A CA 1
ATOM 652 C C . THR A 1 113 ? 26.903 11.220 -6.056 1.00 26.90 113 THR A C 1
ATOM 653 O O . THR A 1 113 ? 27.081 10.796 -7.172 1.00 29.51 113 THR A O 1
ATOM 657 N N . LEU A 1 114 ? 26.054 12.228 -5.801 1.00 27.10 114 LEU A N 1
ATOM 658 C CA . LEU A 1 114 ? 25.266 12.836 -6.900 1.00 28.33 114 LEU A CA 1
ATOM 659 C C . LEU A 1 114 ? 25.822 14.192 -7.313 1.00 27.31 114 LEU A C 1
ATOM 660 O O . LEU A 1 114 ? 26.454 14.880 -6.483 1.00 27.10 114 LEU A O 1
ATOM 665 N N . SER A 1 115 ? 25.532 14.589 -8.554 1.00 26.10 115 SER A N 1
ATOM 666 C CA . SER A 1 115 ? 25.810 15.920 -9.067 1.00 26.41 115 SER A CA 1
ATOM 667 C C . SER A 1 115 ? 24.853 16.874 -8.380 1.00 27.16 115 SER A C 1
ATOM 668 O O . SER A 1 115 ? 23.806 16.474 -7.911 1.00 25.39 115 SER A O 1
ATOM 671 N N . SER A 1 116 ? 25.202 18.152 -8.336 1.00 27.35 116 SER A N 1
ATOM 672 C CA . SER A 1 116 ? 24.306 19.113 -7.735 1.00 28.46 116 SER A CA 1
ATOM 673 C C . SER A 1 116 ? 22.886 19.075 -8.288 1.00 27.90 116 SER A C 1
ATOM 674 O O . SER A 1 116 ? 21.961 19.139 -7.501 1.00 27.20 116 SER A O 1
ATOM 677 N N . ALA A 1 117 ? 22.714 19.018 -9.623 1.00 26.73 117 ALA A N 1
ATOM 678 C CA . ALA A 1 117 ? 21.369 18.933 -10.240 1.00 27.72 117 ALA A CA 1
ATOM 679 C C . ALA A 1 117 ? 20.545 17.733 -9.698 1.00 28.84 117 ALA A C 1
ATOM 680 O O . ALA A 1 117 ? 19.368 17.874 -9.352 1.00 30.08 117 ALA A O 1
ATOM 682 N N . ASP A 1 118 ? 21.183 16.568 -9.612 1.00 28.93 118 ASP A N 1
ATOM 683 C CA . ASP A 1 118 ? 20.576 15.358 -9.003 1.00 29.69 118 ASP A CA 1
ATOM 684 C C . ASP A 1 118 ? 20.269 15.474 -7.504 1.00 28.85 118 ASP A C 1
ATOM 685 O O . ASP A 1 118 ? 19.222 15.004 -7.044 1.00 27.19 118 ASP A O 1
ATOM 690 N N . ARG A 1 119 ? 21.131 16.130 -6.719 1.00 29.12 119 ARG A N 1
ATOM 691 C CA . ARG A 1 119 ? 20.782 16.386 -5.313 1.00 28.69 119 ARG A CA 1
ATOM 692 C C . ARG A 1 119 ? 19.585 17.325 -5.249 1.00 28.32 119 ARG A C 1
ATOM 693 O O . ARG A 1 119 ? 18.709 17.125 -4.442 1.00 27.29 119 ARG A O 1
ATOM 701 N N . ILE A 1 120 ? 19.582 18.390 -6.054 1.00 27.55 120 ILE A N 1
ATOM 702 C CA . ILE A 1 120 ? 18.444 19.312 -6.041 1.00 27.79 120 ILE A CA 1
ATOM 703 C C . ILE A 1 120 ? 17.140 18.555 -6.386 1.00 27.35 120 ILE A C 1
ATOM 704 O O . ILE A 1 120 ? 16.105 18.745 -5.744 1.00 29.74 120 ILE A O 1
ATOM 709 N N . SER A 1 121 ? 17.210 17.673 -7.358 1.00 27.22 121 SER A N 1
ATOM 710 C CA . SER A 1 121 ? 16.082 16.867 -7.759 1.00 29.41 121 SER A CA 1
ATOM 711 C C . SER A 1 121 ? 15.602 15.934 -6.643 1.00 30.21 121 SER A C 1
ATOM 712 O O . SER A 1 121 ? 14.396 15.822 -6.370 1.00 30.12 121 SER A O 1
ATOM 715 N N . GLN A 1 122 ? 16.541 15.295 -5.955 1.00 28.97 122 GLN A N 1
ATOM 716 C CA . GLN A 1 122 ? 16.151 14.451 -4.814 1.00 29.15 122 GLN A CA 1
ATOM 717 C C . GLN A 1 122 ? 15.380 15.191 -3.753 1.00 29.55 122 GLN A C 1
ATOM 718 O O . GLN A 1 122 ? 14.485 14.590 -3.098 1.00 29.77 122 GLN A O 1
ATOM 724 N N . MET A 1 123 ? 15.777 16.443 -3.462 1.00 27.25 123 MET A N 1
ATOM 725 C CA . MET A 1 123 ? 15.032 17.256 -2.482 1.00 28.40 123 MET A CA 1
ATOM 726 C C . MET A 1 123 ? 13.687 17.714 -3.034 1.00 28.02 123 MET A C 1
ATOM 727 O O . MET A 1 123 ? 12.664 17.608 -2.312 1.00 28.79 123 MET A O 1
ATOM 732 N N . ARG A 1 124 ? 13.677 18.260 -4.243 1.00 27.98 124 ARG A N 1
ATOM 733 C CA . ARG A 1 124 ? 12.433 18.823 -4.843 1.00 29.65 124 ARG A CA 1
ATOM 734 C C . ARG A 1 124 ? 11.368 17.779 -5.077 1.00 29.70 124 ARG A C 1
ATOM 735 O O . ARG A 1 124 ? 10.199 18.074 -4.941 1.00 32.18 124 ARG A O 1
ATOM 743 N N . GLN A 1 125 ? 11.757 16.568 -5.456 1.00 28.74 125 GLN A N 1
ATOM 744 C CA . GLN A 1 125 ? 10.783 15.526 -5.655 1.00 28.20 125 GLN A CA 1
ATOM 745 C C . GLN A 1 125 ? 10.022 15.206 -4.408 1.00 27.52 125 GLN A C 1
ATOM 746 O O . GLN A 1 125 ? 8.823 14.926 -4.464 1.00 27.32 125 GLN A O 1
ATOM 752 N N . LEU A 1 126 ? 10.738 15.165 -3.289 1.00 27.62 126 LEU A N 1
ATOM 753 C CA . LEU A 1 126 ? 10.078 14.912 -2.010 1.00 28.39 126 LEU A CA 1
ATOM 754 C C . LEU A 1 126 ? 9.148 16.083 -1.651 1.00 29.11 126 LEU A C 1
ATOM 755 O O . LEU A 1 126 ? 7.984 15.851 -1.308 1.00 27.95 126 LEU A O 1
ATOM 760 N N . GLU A 1 127 ? 9.653 17.320 -1.756 1.00 28.30 127 GLU A N 1
ATOM 761 C CA . GLU A 1 127 ? 8.823 18.527 -1.548 1.00 27.54 127 GLU A CA 1
ATOM 762 C C . GLU A 1 127 ? 7.557 18.529 -2.418 1.00 27.77 127 GLU A C 1
ATOM 763 O O . GLU A 1 127 ? 6.515 19.015 -1.990 1.00 29.05 127 GLU A O 1
ATOM 769 N N . GLU A 1 128 ? 7.646 18.071 -3.656 1.00 26.40 128 GLU A N 1
ATOM 770 C CA . GLU A 1 128 ? 6.456 18.054 -4.512 1.00 27.64 128 GLU A CA 1
ATOM 771 C C . GLU A 1 128 ? 5.451 17.041 -3.954 1.00 28.75 128 GLU A C 1
ATOM 772 O O . GLU A 1 128 ? 4.246 17.309 -3.962 1.00 29.64 128 GLU A O 1
ATOM 778 N N . ALA A 1 129 ? 5.947 15.903 -3.450 1.00 27.32 129 ALA A N 1
ATOM 779 C CA . ALA A 1 129 ? 5.042 14.900 -2.876 1.00 27.42 129 ALA A CA 1
ATOM 780 C C . ALA A 1 129 ? 4.391 15.435 -1.637 1.00 27.26 129 ALA A C 1
ATOM 781 O O . ALA A 1 129 ? 3.183 15.334 -1.526 1.00 27.31 129 ALA A O 1
ATOM 783 N N . THR A 1 130 ? 5.167 16.030 -0.721 1.00 26.05 130 THR A N 1
ATOM 784 C CA . THR A 1 130 ? 4.559 16.526 0.553 1.00 27.66 130 THR A CA 1
ATOM 785 C C . THR A 1 130 ? 3.610 17.694 0.277 1.00 28.19 130 THR A C 1
ATOM 786 O O . THR A 1 130 ? 2.604 17.876 1.027 1.00 28.79 130 THR A O 1
ATOM 790 N N . ARG A 1 131 ? 3.856 18.422 -0.818 1.00 26.95 131 ARG A N 1
ATOM 791 C CA . ARG A 1 131 ? 2.939 19.498 -1.184 1.00 27.09 131 ARG A CA 1
ATOM 792 C C . ARG A 1 131 ? 1.632 18.898 -1.674 1.00 27.31 131 ARG A C 1
ATOM 793 O O . ARG A 1 131 ? 0.568 19.371 -1.273 1.00 27.07 131 ARG A O 1
ATOM 801 N N . ARG A 1 132 ? 1.694 17.903 -2.579 1.00 26.70 132 ARG A N 1
ATOM 802 C CA . ARG A 1 132 ? 0.479 17.168 -2.961 1.00 26.29 132 ARG A CA 1
ATOM 803 C C . ARG A 1 132 ? -0.288 16.594 -1.770 1.00 26.99 132 ARG A C 1
ATOM 804 O O . ARG A 1 132 ? -1.531 16.617 -1.780 1.00 26.55 132 ARG A O 1
ATOM 812 N N . ILE A 1 133 ? 0.423 16.097 -0.775 1.00 27.25 133 ILE A N 1
ATOM 813 C CA . ILE A 1 133 ? -0.216 15.444 0.379 1.00 27.96 133 ILE A CA 1
ATOM 814 C C . ILE A 1 133 ? -0.911 16.446 1.301 1.00 28.95 133 ILE A C 1
ATOM 815 O O . ILE A 1 133 ? -2.066 16.246 1.672 1.00 27.63 133 ILE A O 1
ATOM 820 N N . ASP A 1 134 ? -0.200 17.523 1.668 1.00 29.53 134 ASP A N 1
ATOM 821 C CA . ASP A 1 134 ? -0.661 18.365 2.768 1.00 29.94 134 ASP A CA 1
ATOM 822 C C . ASP A 1 134 ? -0.186 19.813 2.616 1.00 30.06 134 ASP A C 1
ATOM 823 O O . ASP A 1 134 ? -0.201 20.560 3.601 1.00 30.34 134 ASP A O 1
ATOM 828 N N . GLY A 1 135 ? 0.126 20.214 1.379 1.00 27.52 135 GLY A N 1
ATOM 829 C CA . GLY A 1 135 ? 0.439 21.610 1.011 1.00 27.96 135 GLY A CA 1
ATOM 830 C C . GLY A 1 135 ? 1.627 22.203 1.752 1.00 28.03 135 GLY A C 1
ATOM 831 O O . GLY A 1 135 ? 1.611 23.418 2.094 1.00 29.19 135 GLY A O 1
ATOM 832 N N . PHE A 1 136 ? 2.642 21.384 2.041 1.00 28.32 136 PHE A N 1
ATOM 833 C CA . PHE A 1 136 ? 3.872 21.874 2.683 1.00 28.64 136 PHE A CA 1
ATOM 834 C C . PHE A 1 136 ? 5.106 21.268 2.048 1.00 29.96 136 PHE A C 1
ATOM 835 O O . PHE A 1 136 ? 5.044 20.201 1.404 1.00 30.22 136 PHE A O 1
ATOM 843 N N . ALA A 1 137 ? 6.226 21.951 2.256 1.00 28.60 137 ALA A N 1
ATOM 844 C CA . ALA A 1 137 ? 7.554 21.451 1.940 1.00 29.03 137 ALA A CA 1
ATOM 845 C C . ALA A 1 137 ? 8.452 21.674 3.153 1.00 28.44 137 ALA A C 1
ATOM 846 O O . ALA A 1 137 ? 8.423 22.744 3.755 1.00 29.09 137 ALA A O 1
ATOM 848 N N . PRO A 1 138 ? 9.253 20.650 3.509 1.00 29.33 138 PRO A N 1
ATOM 849 C CA . PRO A 1 138 ? 10.128 20.738 4.692 1.00 28.20 138 PRO A CA 1
ATOM 850 C C . PRO A 1 138 ? 11.260 21.774 4.463 1.00 28.79 138 PRO A C 1
ATOM 851 O O . PRO A 1 138 ? 11.777 21.914 3.330 1.00 28.71 138 PRO A O 1
ATOM 855 N N . LYS A 1 139 ? 11.625 22.465 5.541 1.00 27.86 139 LYS A N 1
ATOM 856 C CA . LYS A 1 139 ? 12.880 23.172 5.606 1.00 27.75 139 LYS A CA 1
ATOM 857 C C . LYS A 1 139 ? 13.973 22.384 6.305 1.00 27.40 139 LYS A C 1
ATOM 858 O O . LYS A 1 139 ? 15.151 22.786 6.276 1.00 27.89 139 LYS A O 1
ATOM 864 N N . TYR A 1 140 ? 13.573 21.311 6.967 1.00 28.26 140 TYR A N 1
ATOM 865 C CA . TYR A 1 140 ? 14.467 20.423 7.713 1.00 27.86 140 TYR A CA 1
ATOM 866 C C . TYR A 1 140 ? 14.744 19.199 6.918 1.00 28.67 140 TYR A C 1
ATOM 867 O O . TYR A 1 140 ? 13.815 18.651 6.256 1.00 29.00 140 TYR A O 1
ATOM 876 N N . MET A 1 141 ? 16.004 18.736 6.945 1.00 27.64 141 MET A N 1
ATOM 877 C CA . MET A 1 141 ? 16.273 17.409 6.356 1.00 26.88 141 MET A CA 1
ATOM 878 C C . MET A 1 141 ? 17.337 16.617 7.129 1.00 27.14 141 MET A C 1
ATOM 879 O O . MET A 1 141 ? 18.031 17.160 7.963 1.00 28.21 141 MET A O 1
ATOM 884 N N . ARG A 1 142 ? 17.449 15.326 6.823 1.00 27.28 142 ARG A N 1
ATOM 885 C CA . ARG A 1 142 ? 18.619 14.513 7.242 1.00 27.25 142 ARG A CA 1
ATOM 886 C C . ARG A 1 142 ? 19.120 13.729 6.055 1.00 28.21 142 ARG A C 1
ATOM 887 O O . ARG A 1 142 ? 18.333 13.194 5.236 1.00 28.12 142 ARG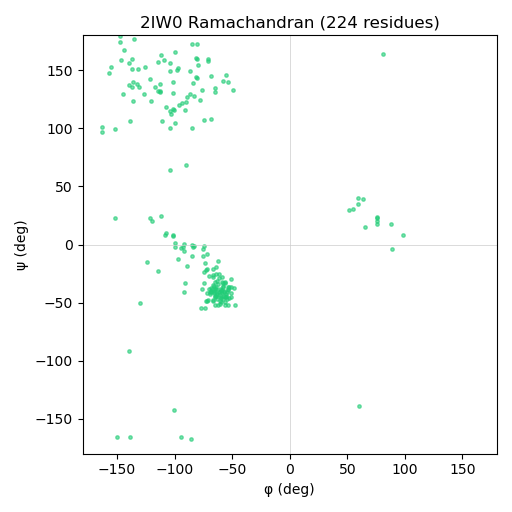 A O 1
ATOM 895 N N . ALA A 1 143 ? 20.434 13.677 5.916 1.00 28.33 143 ALA A N 1
ATOM 896 C CA . ALA A 1 143 ? 21.106 13.070 4.759 1.00 29.18 143 ALA A CA 1
ATOM 897 C C . ALA A 1 143 ? 21.009 11.538 4.941 1.00 28.67 143 ALA A C 1
ATOM 898 O O . ALA A 1 143 ? 21.283 11.059 6.034 1.00 29.91 143 ALA A O 1
ATOM 900 N N . PRO A 1 144 ? 20.612 10.794 3.885 1.00 30.00 144 PRO A N 1
ATOM 901 C CA . PRO A 1 144 ? 20.767 9.314 3.979 1.00 29.83 144 PRO A CA 1
ATOM 902 C C . PRO A 1 144 ? 22.205 8.925 4.451 1.00 29.56 144 PRO A C 1
ATOM 903 O O . PRO A 1 144 ? 23.192 9.484 3.920 1.00 29.70 144 PRO A O 1
ATOM 907 N N . TYR A 1 145 ? 22.314 8.016 5.424 1.00 29.31 145 TYR A N 1
ATOM 908 C CA . TYR A 1 145 ? 23.615 7.486 5.883 1.00 29.54 145 TYR A CA 1
ATOM 909 C C . TYR A 1 145 ? 24.468 8.572 6.536 1.00 29.72 145 TYR A C 1
ATOM 910 O O . TYR A 1 145 ? 25.687 8.387 6.670 1.00 30.67 145 TYR A O 1
ATOM 919 N N . LEU A 1 146 ? 23.834 9.696 6.867 1.00 28.18 146 LEU A N 1
ATOM 920 C CA . LEU A 1 146 ? 24.504 10.856 7.490 1.00 29.14 146 LEU A CA 1
ATOM 921 C C . LEU A 1 146 ? 25.660 11.268 6.626 1.00 30.00 146 LEU A C 1
ATOM 922 O O . LEU A 1 146 ? 26.607 11.866 7.115 1.00 32.71 146 LEU A O 1
ATOM 927 N N . SER A 1 147 ? 25.512 11.037 5.326 1.00 30.72 147 SER A N 1
ATOM 928 C CA . SER A 1 147 ? 26.561 11.281 4.375 1.00 31.64 147 SER A CA 1
ATOM 929 C C . SER A 1 147 ? 26.320 12.574 3.560 1.00 31.86 147 SER A C 1
ATOM 930 O O . SER A 1 147 ? 25.561 12.594 2.592 1.00 30.98 147 SER A O 1
ATOM 933 N N . CYS A 1 148 ? 26.992 13.671 3.937 1.00 32.01 148 CYS A N 1
ATOM 934 C CA . CYS A 1 148 ? 26.747 14.941 3.248 1.00 30.78 148 CYS A CA 1
ATOM 935 C C . CYS A 1 148 ? 27.916 15.879 3.563 1.00 29.90 148 CYS A C 1
ATOM 936 O O . CYS A 1 148 ? 27.966 16.446 4.655 1.00 31.05 148 CYS A O 1
ATOM 939 N N . ASP A 1 149 ? 28.877 15.939 2.663 1.00 26.44 149 ASP A N 1
ATOM 940 C CA . ASP A 1 149 ? 30.114 16.626 2.958 1.00 26.11 149 ASP A CA 1
ATOM 941 C C . ASP A 1 149 ? 29.986 18.048 2.433 1.00 25.73 149 ASP A C 1
ATOM 942 O O . ASP A 1 149 ? 28.843 18.506 2.156 1.00 24.98 149 ASP A O 1
ATOM 947 N N . ALA A 1 150 ? 31.114 18.768 2.339 1.00 25.25 150 ALA A N 1
ATOM 948 C CA . ALA A 1 150 ? 31.035 20.188 2.098 1.00 24.90 150 ALA A CA 1
ATOM 949 C C . ALA A 1 150 ? 30.392 20.464 0.745 1.00 25.72 150 ALA A C 1
ATOM 950 O O . ALA A 1 150 ? 29.771 21.515 0.573 1.00 24.96 150 ALA A O 1
ATOM 952 N N . GLY A 1 151 ? 30.587 19.570 -0.234 1.00 25.50 151 GLY A N 1
ATOM 953 C CA . GLY A 1 151 ? 29.962 19.724 -1.572 1.00 25.76 151 GLY A CA 1
ATOM 954 C C . GLY A 1 151 ? 28.447 19.619 -1.440 1.00 27.25 151 GLY A C 1
ATOM 955 O O . GLY A 1 151 ? 27.681 20.488 -1.910 1.00 26.16 151 GLY A O 1
ATOM 956 N N . CYS A 1 152 ? 27.995 18.547 -0.790 1.00 27.09 152 CYS A N 1
ATOM 957 C CA . CYS A 1 152 ? 26.586 18.343 -0.539 1.00 28.92 152 CYS A CA 1
ATOM 958 C C . CYS A 1 152 ? 25.970 19.503 0.249 1.00 29.79 152 CYS A C 1
ATOM 959 O O . CYS A 1 152 ? 24.888 20.003 -0.113 1.00 28.94 152 CYS A O 1
ATOM 962 N N . GLN A 1 153 ? 26.663 19.905 1.328 1.00 30.54 153 GLN A N 1
ATOM 963 C CA . GLN A 1 153 ? 26.198 20.973 2.258 1.00 30.86 153 GLN A CA 1
ATOM 964 C C . GLN A 1 153 ? 25.948 22.333 1.593 1.00 31.35 153 GLN A C 1
ATOM 965 O O . GLN A 1 153 ? 24.997 23.067 1.960 1.00 31.30 153 GLN A O 1
ATOM 971 N N . GLY A 1 154 ? 26.797 22.660 0.618 1.00 30.63 154 GLY A N 1
ATOM 972 C CA . GLY A 1 154 ? 26.702 23.876 -0.165 1.00 31.43 154 GLY A CA 1
ATOM 973 C C . GLY A 1 154 ? 25.383 23.910 -0.913 1.00 31.12 154 GLY A C 1
ATOM 974 O O . GLY A 1 154 ? 24.662 24.927 -0.899 1.00 30.24 154 GLY A O 1
ATOM 975 N N . ASP A 1 155 ? 25.074 22.809 -1.582 1.00 29.96 155 ASP A N 1
ATOM 976 C CA . ASP A 1 155 ? 23.844 22.713 -2.345 1.00 28.53 155 ASP A CA 1
ATOM 977 C C . ASP A 1 155 ? 22.631 22.790 -1.436 1.00 28.01 155 ASP A C 1
ATOM 978 O O . ASP A 1 155 ? 21.631 23.435 -1.786 1.00 26.71 155 ASP A O 1
ATOM 983 N N . LEU A 1 156 ? 22.691 22.074 -0.319 1.00 26.71 156 LEU A N 1
ATOM 984 C CA . LEU A 1 156 ? 21.530 22.011 0.589 1.00 27.19 156 LEU A CA 1
ATOM 985 C C . LEU A 1 156 ? 21.313 23.390 1.162 1.00 27.59 156 LEU A C 1
ATOM 986 O O . LEU A 1 156 ? 20.176 23.827 1.330 1.00 29.04 156 LEU A O 1
ATOM 991 N N . GLY A 1 157 ? 22.413 24.071 1.504 1.00 26.14 157 GLY A N 1
ATOM 992 C CA . GLY A 1 157 ? 22.352 25.463 1.948 1.00 25.86 157 GLY A CA 1
ATOM 993 C C . GLY A 1 157 ? 21.745 26.408 0.926 1.00 25.78 157 GLY A C 1
ATOM 994 O O . GLY A 1 157 ? 20.952 27.300 1.292 1.00 25.11 157 GLY A O 1
ATOM 995 N N . GLY A 1 158 ? 22.064 26.204 -0.352 1.00 24.22 158 GLY A N 1
ATOM 996 C CA . GLY A 1 158 ? 21.533 27.059 -1.410 1.00 22.49 158 GLY A CA 1
ATOM 997 C C . GLY A 1 158 ? 20.018 26.824 -1.497 1.00 23.98 158 GLY A C 1
ATOM 998 O O . GLY A 1 158 ? 19.288 27.740 -1.865 1.00 23.74 158 GLY A O 1
ATOM 999 N N . LEU A 1 159 ? 19.582 25.630 -1.117 1.00 24.13 159 LEU A N 1
ATOM 1000 C CA . LEU A 1 159 ? 18.129 25.273 -1.005 1.00 24.86 159 LEU A CA 1
ATOM 1001 C C . LEU A 1 159 ? 17.451 25.674 0.313 1.00 25.37 159 LEU A C 1
ATOM 1002 O O . LEU A 1 159 ? 16.230 25.436 0.528 1.00 27.92 159 LEU A O 1
ATOM 1007 N N . GLY A 1 160 ? 18.228 26.241 1.213 1.00 25.89 160 GLY A N 1
ATOM 1008 C CA . GLY A 1 160 ? 17.728 26.808 2.463 1.00 26.47 160 GLY A CA 1
ATOM 1009 C C . GLY A 1 160 ? 17.399 25.698 3.452 1.00 27.19 160 GLY A C 1
ATOM 1010 O O . GLY A 1 160 ? 16.620 25.920 4.362 1.00 27.30 160 GLY A O 1
ATOM 1011 N N . TYR A 1 161 ? 17.999 24.519 3.306 1.00 25.15 161 TYR A N 1
ATOM 1012 C CA . TYR A 1 161 ? 17.767 23.438 4.285 1.00 26.33 161 TYR A CA 1
ATOM 1013 C C . TYR A 1 161 ? 18.555 23.504 5.560 1.00 26.43 161 TYR A C 1
ATOM 1014 O O . TYR A 1 161 ? 19.727 23.851 5.545 1.00 26.89 161 TYR A O 1
ATOM 1023 N N . HIS A 1 162 ? 17.917 23.113 6.661 1.00 25.94 162 HIS A N 1
ATOM 1024 C CA . HIS A 1 162 ? 18.645 22.794 7.911 1.00 25.63 162 HIS A CA 1
ATOM 1025 C C . HIS A 1 162 ? 19.011 21.314 7.905 1.00 25.81 162 HIS A C 1
ATOM 1026 O O . HIS A 1 162 ? 18.119 20.467 7.732 1.00 26.07 162 HIS A O 1
ATOM 1033 N N . ILE A 1 163 ? 20.306 21.026 8.023 1.00 24.58 163 ILE A N 1
ATOM 1034 C CA . ILE A 1 163 ? 20.831 19.655 7.999 1.00 26.86 163 ILE A CA 1
ATOM 1035 C C . ILE A 1 163 ? 20.920 19.053 9.420 1.00 26.64 1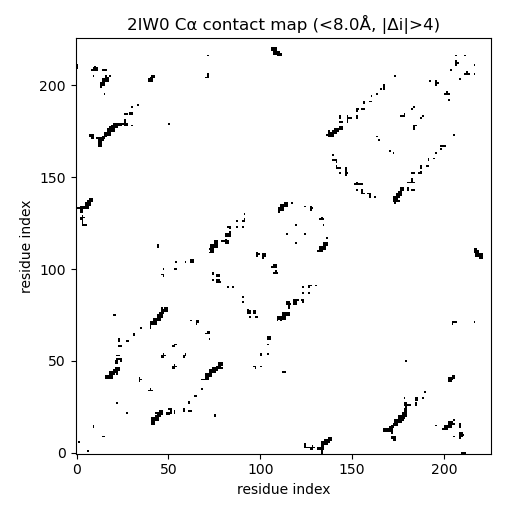63 ILE A C 1
ATOM 1036 O O . ILE A 1 163 ? 21.656 19.566 10.246 1.00 28.78 163 ILE A O 1
ATOM 1041 N N . ILE A 1 164 ? 20.150 17.991 9.698 1.00 26.96 164 ILE A N 1
ATOM 1042 C CA . ILE A 1 164 ? 20.057 17.438 11.070 1.00 26.60 164 ILE A CA 1
ATOM 1043 C C . ILE A 1 164 ? 20.801 16.108 11.124 1.00 27.75 164 ILE A C 1
ATOM 1044 O O . ILE A 1 164 ? 20.422 15.176 10.409 1.00 28.42 164 ILE A O 1
ATOM 1049 N N . ASP A 1 165 ? 21.843 16.036 11.961 1.00 28.00 165 ASP A N 1
ATOM 1050 C CA . ASP A 1 165 ? 22.645 14.842 12.141 1.00 28.58 165 ASP A CA 1
ATOM 1051 C C . ASP A 1 165 ? 22.148 14.208 13.438 1.00 28.27 165 ASP A C 1
ATOM 1052 O O . ASP A 1 165 ? 20.968 14.265 13.721 1.00 28.80 165 ASP A O 1
ATOM 1057 N N . THR A 1 166 ? 23.035 13.639 14.235 1.00 27.65 166 THR A N 1
ATOM 1058 C CA . THR A 1 166 ? 22.648 12.967 15.495 1.00 26.62 166 THR A CA 1
ATOM 1059 C C . THR A 1 166 ? 23.854 12.960 16.372 1.00 27.59 166 THR A C 1
ATOM 1060 O O . THR A 1 166 ? 25.004 12.961 15.881 1.00 26.98 166 THR A O 1
ATOM 1064 N N . ASN A 1 167 ? 23.606 13.045 17.675 1.00 26.62 167 ASN A N 1
ATOM 1065 C CA . ASN A 1 167 ? 24.655 12.812 18.619 1.00 27.55 167 ASN A CA 1
ATOM 1066 C C . ASN A 1 167 ? 24.287 11.610 19.530 1.00 27.35 167 ASN A C 1
ATOM 1067 O O . ASN A 1 167 ? 24.845 11.448 20.601 1.00 25.78 167 ASN A O 1
ATOM 1072 N N . LEU A 1 168 ? 23.359 10.760 19.077 1.00 26.91 168 LEU A N 1
ATOM 1073 C CA . LEU A 1 168 ? 23.058 9.518 19.799 1.00 28.46 168 LEU A CA 1
ATOM 1074 C C . LEU A 1 168 ? 22.317 8.593 18.867 1.00 28.86 168 LEU A C 1
ATOM 1075 O O . LEU A 1 168 ? 21.112 8.717 18.663 1.00 30.55 168 LEU A O 1
ATOM 1080 N N . ASP A 1 169 ? 23.054 7.635 18.334 1.00 27.92 169 ASP A N 1
ATOM 1081 C CA . ASP A 1 169 ? 22.511 6.677 17.405 1.00 28.41 169 ASP A CA 1
ATOM 1082 C C . ASP A 1 169 ? 22.060 5.434 18.149 1.00 26.99 169 ASP A C 1
ATOM 1083 O O . ASP A 1 169 ? 22.886 4.760 18.778 1.00 25.81 169 ASP A O 1
ATOM 1088 N N . THR A 1 170 ? 20.778 5.074 18.044 1.00 26.99 170 THR A N 1
ATOM 1089 C CA . THR A 1 170 ? 20.316 3.881 18.803 1.00 28.67 170 THR A CA 1
ATOM 1090 C C . THR A 1 170 ? 20.791 2.531 18.208 1.00 28.68 170 THR A C 1
ATOM 1091 O O . THR A 1 170 ? 20.647 1.479 18.843 1.00 28.57 170 THR A O 1
ATOM 1095 N N . LYS A 1 171 ? 21.258 2.558 16.959 1.00 27.41 171 LYS A N 1
ATOM 1096 C CA . LYS A 1 171 ? 21.517 1.339 16.207 1.00 27.61 171 LYS A CA 1
ATOM 1097 C C . LYS A 1 171 ? 20.324 0.405 16.203 1.00 28.70 171 LYS A C 1
ATOM 1098 O O . LYS A 1 171 ? 20.483 -0.826 16.137 1.00 28.52 171 LYS A O 1
ATOM 1104 N N . ASP A 1 172 ? 19.119 0.980 16.284 1.00 29.02 172 ASP A N 1
ATOM 1105 C CA . ASP A 1 172 ? 17.908 0.155 16.219 1.00 30.05 172 ASP A CA 1
ATOM 1106 C C . ASP A 1 172 ? 17.843 -0.714 14.930 1.00 30.20 172 ASP A C 1
ATOM 1107 O O . ASP A 1 172 ? 17.265 -1.787 14.962 1.00 30.39 172 ASP A O 1
ATOM 1112 N N . TYR A 1 173 ? 18.384 -0.248 13.801 1.00 31.33 173 TYR A N 1
ATOM 1113 C CA . TYR A 1 173 ? 18.333 -1.080 12.603 1.00 31.50 173 TYR A CA 1
ATOM 1114 C C . TYR A 1 173 ? 19.162 -2.357 12.702 1.00 33.24 173 TYR A C 1
ATOM 1115 O O . TYR A 1 173 ? 18.919 -3.324 11.952 1.00 34.63 173 TYR A O 1
ATOM 1124 N N . GLU A 1 174 ? 20.143 -2.372 13.615 1.00 33.00 174 GLU A N 1
ATOM 1125 C CA . GLU A 1 174 ? 20.939 -3.580 13.872 1.00 33.25 174 GLU A CA 1
ATOM 1126 C C . GLU A 1 174 ? 20.318 -4.411 14.960 1.00 33.30 174 GLU A C 1
ATOM 1127 O O . GLU A 1 174 ? 20.445 -5.632 14.956 1.00 34.49 174 GLU A O 1
ATOM 1133 N N . ASN A 1 175 ? 19.688 -3.763 15.931 1.00 31.65 175 ASN A N 1
ATOM 1134 C CA . ASN A 1 175 ? 19.108 -4.504 17.018 1.00 31.44 175 ASN A CA 1
ATOM 1135 C C . ASN A 1 175 ? 17.595 -4.591 16.887 1.00 31.19 175 ASN A C 1
ATOM 1136 O O . ASN A 1 175 ? 16.818 -4.135 17.754 1.00 30.72 175 ASN A O 1
ATOM 1141 N N . ASN A 1 176 ? 17.188 -5.265 15.827 1.00 30.83 176 ASN A N 1
ATOM 1142 C CA . ASN A 1 176 ? 15.815 -5.168 15.376 1.00 31.18 176 ASN A CA 1
ATOM 1143 C C . ASN A 1 176 ? 14.995 -6.472 15.550 1.00 32.33 176 ASN A C 1
ATOM 1144 O O . ASN A 1 176 ? 13.992 -6.666 14.853 1.00 32.48 176 ASN A O 1
ATOM 1149 N N . LYS A 1 177 ? 15.395 -7.342 16.488 1.00 33.54 177 LYS A N 1
ATOM 1150 C CA . LYS A 1 177 ? 14.667 -8.600 16.709 1.00 35.05 177 LYS A CA 1
ATOM 1151 C C . LYS A 1 177 ? 14.078 -8.485 18.093 1.00 35.12 177 LYS A C 1
ATOM 1152 O O . LYS A 1 177 ? 14.561 -7.665 18.884 1.00 36.04 177 LYS A O 1
ATOM 1158 N N . PRO A 1 178 ? 12.997 -9.233 18.397 1.00 34.70 178 PRO A N 1
ATOM 1159 C CA . PRO A 1 178 ? 12.465 -9.223 19.768 1.00 34.51 178 PRO A CA 1
ATOM 1160 C C . PRO A 1 178 ? 13.515 -9.425 20.866 1.00 34.52 178 PRO A C 1
ATOM 1161 O O . PRO A 1 178 ? 13.439 -8.794 21.921 1.00 34.22 178 PRO A O 1
ATOM 1165 N N . GLU A 1 179 ? 14.498 -10.279 20.627 1.00 34.34 179 GLU A N 1
ATOM 1166 C CA . GLU A 1 179 ? 15.428 -10.644 21.699 1.00 34.51 179 GLU A CA 1
ATOM 1167 C C . GLU A 1 179 ? 16.666 -9.757 21.740 1.00 33.57 179 GLU A C 1
ATOM 1168 O O . GLU A 1 179 ? 17.538 -9.953 22.589 1.00 33.00 179 GLU A O 1
ATOM 1174 N N . THR A 1 180 ? 16.740 -8.779 20.838 1.00 32.70 180 THR A N 1
ATOM 1175 C CA . THR A 1 180 ? 17.934 -7.939 20.730 1.00 32.13 180 THR A CA 1
ATOM 1176 C C . THR A 1 180 ? 17.671 -6.447 20.866 1.00 31.79 180 THR A C 1
ATOM 1177 O O . THR A 1 180 ? 18.611 -5.668 21.024 1.00 32.03 180 THR A O 1
ATOM 1181 N N . THR A 1 181 ? 16.410 -6.037 20.761 1.00 30.61 181 THR A N 1
ATOM 1182 C CA . THR A 1 181 ? 16.070 -4.625 20.852 1.00 28.89 181 THR A CA 1
ATOM 1183 C C . THR A 1 181 ? 16.519 -4.047 22.206 1.00 27.93 181 THR A C 1
ATOM 1184 O O . THR A 1 181 ? 16.928 -2.908 22.280 1.00 26.92 181 THR A O 1
ATOM 1188 N N . HIS A 1 182 ? 16.518 -4.833 23.280 1.00 27.28 182 HIS A N 1
ATOM 1189 C CA . HIS A 1 182 ? 17.133 -4.322 24.519 1.00 27.92 182 HIS A CA 1
ATOM 1190 C C . HIS A 1 182 ? 18.547 -3.755 24.387 1.00 27.59 182 HIS A C 1
ATOM 1191 O O . HIS A 1 182 ? 18.944 -2.900 25.189 1.00 29.54 182 HIS A O 1
ATOM 1198 N N . LEU A 1 183 ? 19.338 -4.247 23.442 1.00 28.26 183 LEU A N 1
ATOM 1199 C CA . LEU A 1 183 ? 20.679 -3.679 23.231 1.00 28.38 183 LEU A CA 1
ATOM 1200 C C . LEU A 1 183 ? 20.612 -2.214 22.810 1.00 29.24 183 LEU A C 1
ATOM 1201 O O . LEU A 1 183 ? 21.491 -1.420 23.164 1.00 29.43 183 LEU A O 1
ATOM 1206 N N . SER A 1 184 ? 19.574 -1.864 22.050 1.00 30.11 184 SER A N 1
ATOM 1207 C CA . SER A 1 184 ? 19.354 -0.488 21.602 1.00 29.77 184 SER A CA 1
ATOM 1208 C C . SER A 1 184 ? 18.811 0.390 22.736 1.00 31.21 184 SER A C 1
ATOM 1209 O O . SER A 1 184 ? 19.186 1.568 22.849 1.00 31.98 184 SER A O 1
ATOM 1212 N N . ALA A 1 185 ? 17.930 -0.175 23.557 1.00 29.76 185 ALA A N 1
ATOM 1213 C CA . ALA A 1 185 ? 17.432 0.534 24.732 1.00 29.67 185 ALA A CA 1
ATOM 1214 C C . ALA A 1 185 ? 18.554 0.748 25.752 1.00 29.80 185 ALA A C 1
ATOM 1215 O O . ALA A 1 185 ? 18.552 1.758 26.466 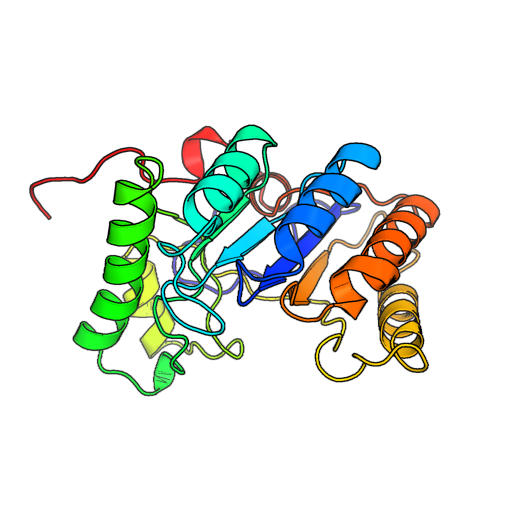1.00 29.59 185 ALA A O 1
ATOM 1217 N N . GLU A 1 186 ? 19.470 -0.214 25.863 1.00 28.34 186 GLU A N 1
ATOM 1218 C CA . GLU A 1 186 ? 20.600 -0.068 26.768 1.00 28.94 186 GLU A CA 1
ATOM 1219 C C . GLU A 1 186 ? 21.607 0.946 26.262 1.00 28.49 186 GLU A C 1
ATOM 1220 O O . GLU A 1 186 ? 22.106 1.762 27.026 1.00 27.22 186 GLU A O 1
ATOM 1226 N N . LYS A 1 187 ? 21.872 0.907 24.960 1.00 27.06 187 LYS A N 1
ATOM 1227 C CA . LYS A 1 187 ? 22.746 1.865 24.344 1.00 27.69 187 LYS A CA 1
ATOM 1228 C C . LYS A 1 187 ? 22.240 3.280 24.645 1.00 28.45 187 LYS A C 1
ATOM 1229 O O . LYS A 1 187 ? 23.040 4.161 24.978 1.00 28.57 187 LYS A O 1
ATOM 1235 N N . PHE A 1 188 ? 20.921 3.490 24.521 1.00 27.95 188 PHE A N 1
ATOM 1236 C CA . PHE A 1 188 ? 20.329 4.790 24.783 1.00 27.28 188 PHE A CA 1
ATOM 1237 C C . PHE A 1 188 ? 20.584 5.224 26.230 1.00 28.47 188 PHE A C 1
ATOM 1238 O O . PHE A 1 188 ? 21.068 6.342 26.467 1.00 27.72 188 PHE A O 1
ATOM 1246 N N . ASN A 1 189 ? 20.264 4.342 27.177 1.00 27.45 189 ASN A N 1
ATOM 1247 C CA . ASN A 1 189 ? 20.475 4.611 28.593 1.00 27.83 189 ASN A CA 1
ATOM 1248 C C . ASN A 1 189 ? 21.940 4.924 28.884 1.00 27.85 189 ASN A C 1
ATOM 1249 O O . ASN A 1 189 ? 22.242 5.868 29.622 1.00 28.03 189 ASN A O 1
ATOM 1254 N N . ASN A 1 190 ? 22.846 4.139 28.313 1.00 27.99 190 ASN A N 1
ATOM 1255 C CA . ASN A 1 190 ? 24.299 4.331 28.523 1.00 28.14 190 ASN A CA 1
ATOM 1256 C C . ASN A 1 190 ? 24.802 5.692 28.063 1.00 28.43 190 ASN A C 1
ATOM 1257 O O . ASN A 1 190 ? 25.652 6.304 28.702 1.00 28.88 190 ASN A O 1
ATOM 1262 N N . GLU A 1 191 ? 24.252 6.155 26.942 1.00 28.14 191 GLU A N 1
ATOM 1263 C CA . GLU A 1 191 ? 24.698 7.364 26.291 1.00 28.39 191 GLU A CA 1
ATOM 1264 C C . GLU A 1 191 ? 23.989 8.604 26.778 1.00 28.06 191 GLU A C 1
ATOM 1265 O O . GLU A 1 191 ? 24.498 9.718 26.619 1.00 27.37 191 GLU A O 1
ATOM 1271 N N . LEU A 1 192 ? 22.834 8.409 27.408 1.00 27.48 192 LEU A N 1
ATOM 1272 C CA . LEU A 1 192 ? 22.075 9.532 27.883 1.00 27.71 192 LEU A CA 1
ATOM 1273 C C . LEU A 1 192 ? 22.623 9.925 29.262 1.00 27.46 192 LEU A C 1
ATOM 1274 O O . LEU A 1 192 ? 22.335 9.281 30.255 1.00 28.39 192 LEU A O 1
ATOM 1279 N N . SER A 1 193 ? 23.450 10.963 29.296 1.00 27.12 193 SER A N 1
ATOM 1280 C CA . SER A 1 193 ? 24.145 11.389 30.525 1.00 27.63 193 SER A CA 1
ATOM 1281 C C . SER A 1 193 ? 23.111 11.713 31.621 1.00 28.19 193 SER A C 1
ATOM 1282 O O . SER A 1 193 ? 22.035 12.256 31.329 1.00 28.29 193 SER A O 1
ATOM 1285 N N . ALA A 1 194 ? 23.422 11.335 32.862 1.00 29.39 194 ALA A N 1
ATOM 1286 C CA . ALA A 1 194 ? 22.571 11.666 34.017 1.00 30.10 194 ALA A CA 1
ATOM 1287 C C . ALA A 1 194 ? 22.682 13.160 34.316 1.00 30.73 194 ALA A C 1
ATOM 1288 O O . ALA A 1 194 ? 21.968 13.713 35.156 1.00 30.45 194 ALA A O 1
ATOM 1290 N N . ASP A 1 195 ? 23.612 13.802 33.627 1.00 31.10 195 ASP A N 1
ATOM 1291 C CA . ASP A 1 195 ? 23.892 15.210 33.821 1.00 31.61 195 ASP A CA 1
ATOM 1292 C C . ASP A 1 195 ? 23.002 16.035 32.874 1.00 31.21 195 ASP A C 1
ATOM 1293 O O . ASP A 1 195 ? 23.466 16.663 31.904 1.00 31.31 195 ASP A O 1
ATOM 1298 N N . VAL A 1 196 ? 21.713 15.997 33.188 1.00 30.24 196 VAL A N 1
ATOM 1299 C CA . VAL A 1 196 ? 20.652 16.664 32.453 1.00 30.10 196 VAL A CA 1
ATOM 1300 C C . VAL A 1 196 ? 20.889 18.170 32.182 1.00 30.42 196 VAL A C 1
ATOM 1301 O O . VAL A 1 196 ? 20.540 18.672 31.092 1.00 31.15 196 VAL A O 1
ATOM 1305 N N . GLY A 1 197 ? 21.504 18.878 33.139 1.00 31.04 197 GLY A N 1
ATOM 1306 C CA . GLY A 1 197 ? 21.743 20.300 32.972 1.00 31.21 197 GLY A CA 1
ATOM 1307 C C . GLY A 1 197 ? 22.828 20.661 31.965 1.00 31.75 197 GLY A C 1
ATOM 1308 O O . GLY A 1 197 ? 22.832 21.894 31.485 1.00 33.11 197 GLY A O 1
ATOM 1309 N N . ALA A 1 198 ? 23.804 19.589 31.658 1.00 31.32 198 ALA A N 1
ATOM 1310 C CA . ALA A 1 198 ? 24.837 20.007 30.715 1.00 30.88 198 ALA A CA 1
ATOM 1311 C C . ALA A 1 198 ? 24.704 19.375 29.318 1.00 30.38 198 ALA A C 1
ATOM 1312 O O . ALA A 1 198 ? 25.599 19.532 28.490 1.00 30.61 198 ALA A O 1
ATOM 1314 N N . ASN A 1 199 ? 23.607 18.667 29.049 1.00 29.75 199 ASN A N 1
ATOM 1315 C CA . ASN A 1 199 ? 23.525 17.865 27.817 1.00 29.54 199 ASN A CA 1
ATOM 1316 C C . ASN A 1 199 ? 22.160 17.926 27.127 1.00 29.12 199 ASN A C 1
ATOM 1317 O O . ASN A 1 199 ? 21.126 18.173 27.767 1.00 28.62 199 ASN A O 1
ATOM 1322 N N . SER A 1 200 ? 22.156 17.666 25.822 1.00 29.39 200 SER A N 1
ATOM 1323 C CA . SER A 1 200 ? 20.921 17.527 25.049 1.00 28.89 200 SER A CA 1
ATOM 1324 C C . SER A 1 200 ? 21.247 16.676 23.846 1.00 29.62 200 SER A C 1
ATOM 1325 O O . SER A 1 200 ? 22.436 16.669 23.401 1.00 28.72 200 SER A O 1
ATOM 1328 N N . TYR A 1 201 ? 20.229 15.958 23.317 1.00 28.60 201 TYR A N 1
ATOM 1329 C CA . TYR A 1 201 ? 20.455 14.955 22.243 1.00 29.50 201 TYR A CA 1
ATOM 1330 C C . TYR A 1 201 ? 19.442 15.011 21.125 1.00 29.76 201 TYR A C 1
ATOM 1331 O O . TYR A 1 201 ? 18.256 15.193 21.373 1.00 31.07 201 TYR A O 1
ATOM 1340 N N . ILE A 1 202 ? 19.929 14.846 19.894 1.00 29.32 202 ILE A N 1
ATOM 1341 C CA . ILE A 1 202 ? 19.139 14.482 18.741 1.00 28.59 202 ILE A CA 1
ATOM 1342 C C . ILE A 1 202 ? 19.367 12.989 18.434 1.00 28.07 202 ILE A C 1
ATOM 1343 O O . ILE A 1 202 ? 20.475 12.551 18.027 1.00 26.27 202 ILE A O 1
ATOM 1348 N N . VAL A 1 203 ? 18.310 12.208 18.627 1.00 27.33 203 VAL A N 1
ATOM 1349 C CA . VAL A 1 203 ? 18.402 10.758 18.691 1.00 27.88 203 VAL A CA 1
ATOM 1350 C C . VAL A 1 203 ? 17.967 10.099 17.377 1.00 29.48 203 VAL A C 1
ATOM 1351 O O . VAL A 1 203 ? 16.867 10.374 16.856 1.00 28.65 203 VAL A O 1
ATOM 1355 N N . LEU A 1 204 ? 18.796 9.202 16.891 1.00 27.99 204 LEU A N 1
ATOM 1356 C CA . LEU A 1 204 ? 18.530 8.592 15.594 1.00 30.01 204 LEU A CA 1
ATOM 1357 C C . LEU A 1 204 ? 17.939 7.189 15.774 1.00 29.25 204 LEU A C 1
ATOM 1358 O O . LEU A 1 204 ? 18.587 6.311 16.401 1.00 30.15 204 LEU A O 1
ATOM 1363 N N . SER A 1 205 ? 16.694 7.008 15.306 1.00 27.14 205 SER A N 1
ATOM 1364 C CA . SER A 1 205 ? 16.023 5.691 15.213 1.00 27.72 205 SER A CA 1
ATOM 1365 C C . SER A 1 205 ? 15.355 5.651 13.843 1.00 26.93 205 SER A C 1
ATOM 1366 O O . SER A 1 205 ? 15.456 6.635 13.112 1.00 28.09 205 SER A O 1
ATOM 1369 N N . HIS A 1 206 ? 14.728 4.510 13.504 1.00 26.43 206 HIS A N 1
ATOM 1370 C CA . HIS A 1 206 ? 14.164 4.208 12.150 1.00 26.51 206 HIS A CA 1
ATOM 1371 C C . HIS A 1 206 ? 12.824 3.526 12.385 1.00 26.74 206 HIS A C 1
ATOM 1372 O O . HIS A 1 206 ? 12.765 2.397 12.858 1.00 27.45 206 HIS A O 1
ATOM 1379 N N . ASP A 1 207 ? 11.718 4.221 12.144 1.00 27.10 207 ASP A N 1
ATOM 1380 C CA . ASP A 1 207 ? 10.422 3.623 12.490 1.00 28.17 207 ASP A CA 1
ATOM 1381 C C . ASP A 1 207 ? 10.003 2.494 11.490 1.00 29.29 207 ASP A C 1
ATOM 1382 O O . ASP A 1 207 ? 8.940 1.841 11.642 1.00 30.89 207 ASP A O 1
ATOM 1387 N N . VAL A 1 208 ? 10.838 2.255 10.486 1.00 29.46 208 VAL A N 1
ATOM 1388 C CA . VAL A 1 208 ? 10.560 1.156 9.525 1.00 29.61 208 VAL A CA 1
ATOM 1389 C C . VAL A 1 208 ? 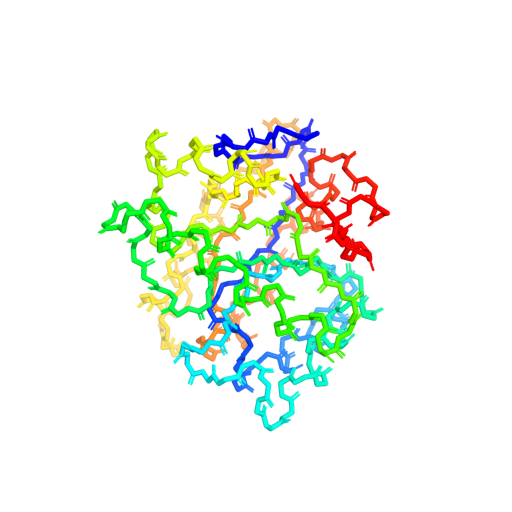10.852 -0.225 10.112 1.00 28.20 208 VAL A C 1
ATOM 1390 O O . VAL A 1 208 ? 10.494 -1.244 9.516 1.00 30.49 208 VAL A O 1
ATOM 1394 N N . HIS A 1 209 ? 11.487 -0.255 11.294 1.00 29.75 209 HIS A N 1
ATOM 1395 C CA . HIS A 1 209 ? 11.687 -1.475 12.055 1.00 28.92 209 HIS A CA 1
ATOM 1396 C C . HIS A 1 209 ? 10.616 -1.666 13.120 1.00 28.81 209 HIS A C 1
ATOM 1397 O O . HIS A 1 209 ? 10.461 -0.858 14.050 1.00 27.19 209 HIS A O 1
ATOM 1404 N N . GLU A 1 210 ? 9.885 -2.770 13.014 1.00 28.49 210 GLU A N 1
ATOM 1405 C CA . GLU A 1 210 ? 8.793 -2.981 13.943 1.00 27.29 210 GLU A CA 1
ATOM 1406 C C . GLU A 1 210 ? 9.219 -2.816 15.396 1.00 27.88 210 GLU A C 1
ATOM 1407 O O . GLU A 1 210 ? 8.534 -2.158 16.201 1.00 26.18 210 GLU A O 1
ATOM 1413 N N . GLN A 1 211 ? 10.362 -3.406 15.753 1.00 27.70 211 GLN A N 1
ATOM 1414 C CA . GLN A 1 211 ? 10.803 -3.308 17.158 1.00 27.41 211 GLN A CA 1
ATOM 1415 C C . GLN A 1 211 ? 11.062 -1.891 17.618 1.00 26.19 211 GLN A C 1
ATOM 1416 O O . GLN A 1 211 ? 10.900 -1.604 18.772 1.00 24.64 211 GLN A O 1
ATOM 1422 N N . THR A 1 212 ? 11.450 -1.004 16.706 1.00 25.41 212 THR A N 1
ATOM 1423 C CA . THR A 1 212 ? 11.662 0.418 17.054 1.00 27.06 212 THR A CA 1
ATOM 1424 C C . THR A 1 212 ? 10.354 0.993 17.589 1.00 27.64 212 THR A C 1
ATOM 1425 O O . THR A 1 212 ? 10.304 1.761 18.582 1.00 28.59 212 THR A O 1
ATOM 1429 N N . VAL A 1 213 ? 9.271 0.593 16.917 1.00 28.80 213 VAL A N 1
ATOM 1430 C CA . VAL A 1 213 ? 7.940 1.023 17.305 1.00 27.64 213 VAL A CA 1
ATOM 1431 C C . VAL A 1 213 ? 7.333 0.299 18.538 1.00 28.25 213 VAL A C 1
ATOM 1432 O O . VAL A 1 213 ? 6.909 0.959 19.517 1.00 28.79 213 VAL A O 1
ATOM 1436 N N . VAL A 1 214 ? 7.257 -1.028 18.526 1.00 26.72 214 VAL A N 1
ATOM 1437 C CA . VAL A 1 214 ? 6.486 -1.741 19.559 1.00 26.90 214 VAL A CA 1
ATOM 1438 C C . VAL A 1 214 ? 7.271 -2.003 20.815 1.00 27.87 214 VAL A C 1
ATOM 1439 O O . VAL A 1 214 ? 6.705 -2.415 21.851 1.00 26.46 214 VAL A O 1
ATOM 1443 N N . SER A 1 215 ? 8.586 -1.766 20.775 1.00 27.85 215 SER A N 1
ATOM 1444 C CA . SER A 1 215 ? 9.322 -1.923 22.019 1.00 29.48 215 SER A CA 1
ATOM 1445 C C . SER A 1 215 ? 10.210 -0.739 22.368 1.00 29.38 215 SER A C 1
ATOM 1446 O O . SER A 1 215 ? 10.134 -0.215 23.474 1.00 30.92 215 SER A O 1
ATOM 1449 N N . LEU A 1 216 ? 11.029 -0.292 21.423 1.00 30.03 216 LEU A N 1
ATOM 1450 C CA . LEU A 1 216 ? 12.129 0.614 21.793 1.00 28.90 216 LEU A CA 1
ATOM 1451 C C . LEU A 1 216 ? 11.612 1.997 22.215 1.00 28.13 216 LEU A C 1
ATOM 1452 O O . LEU A 1 216 ? 12.053 2.546 23.241 1.00 25.91 216 LEU A O 1
ATOM 1457 N N . THR A 1 217 ? 10.633 2.510 21.460 1.00 25.58 217 THR A N 1
ATOM 1458 C CA . THR A 1 217 ? 10.090 3.860 21.673 1.00 25.17 217 THR A CA 1
ATOM 1459 C C . THR A 1 217 ? 9.621 4.109 23.130 1.00 25.57 217 THR A C 1
ATOM 1460 O O . THR A 1 217 ? 10.042 5.080 23.741 1.00 26.00 217 THR A O 1
ATOM 1464 N N . GLN A 1 218 ? 8.786 3.237 23.665 1.00 25.15 218 GLN A N 1
ATOM 1465 C CA . GLN A 1 218 ? 8.376 3.395 25.071 1.00 27.32 218 GLN A CA 1
ATOM 1466 C C . GLN A 1 218 ? 9.565 3.396 26.003 1.00 28.16 218 GLN A C 1
ATOM 1467 O O . GLN A 1 218 ? 9.574 4.083 27.072 1.00 31.36 218 GLN A O 1
ATOM 1473 N N . LYS A 1 219 ? 10.575 2.605 25.693 1.00 28.68 219 LYS A N 1
ATOM 1474 C CA . LYS A 1 219 ? 11.736 2.577 26.611 1.00 29.86 219 LYS A CA 1
ATOM 1475 C C . LYS A 1 219 ? 12.544 3.893 26.577 1.00 29.88 219 LYS A C 1
ATOM 1476 O O . LYS A 1 219 ? 13.000 4.390 27.610 1.00 29.53 219 LYS A O 1
ATOM 1482 N N . LEU A 1 220 ? 12.671 4.461 25.384 1.00 28.40 220 LEU A N 1
ATOM 1483 C CA . LEU A 1 220 ? 13.334 5.744 25.177 1.00 28.90 220 LEU A CA 1
ATOM 1484 C C . LEU A 1 220 ? 12.630 6.872 25.974 1.00 28.70 220 LEU A C 1
ATOM 1485 O O . LEU A 1 220 ? 13.290 7.666 26.639 1.00 28.31 220 LEU A O 1
ATOM 1490 N N . ILE A 1 221 ? 11.296 6.911 25.887 1.00 27.85 221 ILE A N 1
ATOM 1491 C CA . ILE A 1 221 ? 10.472 7.888 26.618 1.00 26.79 221 ILE A CA 1
ATOM 1492 C 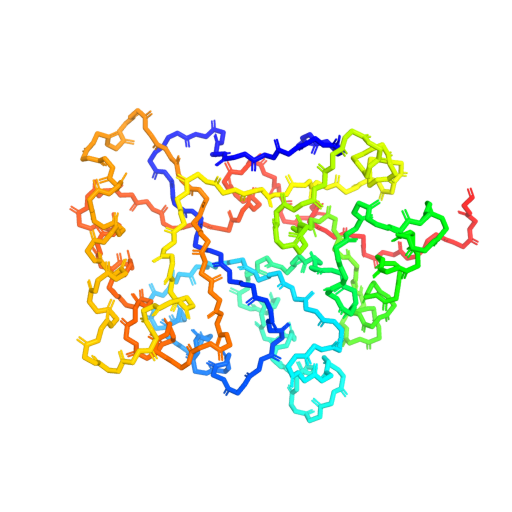C . ILE A 1 221 ? 10.636 7.706 28.095 1.00 27.58 221 ILE A C 1
ATOM 1493 O O . ILE A 1 221 ? 10.953 8.659 28.818 1.00 26.80 221 ILE A O 1
ATOM 1498 N N . ASP A 1 222 ? 10.444 6.478 28.542 1.00 26.97 222 ASP A N 1
ATOM 1499 C CA . ASP A 1 222 ? 10.627 6.170 29.961 1.00 27.53 222 ASP A CA 1
ATOM 1500 C C . ASP A 1 222 ? 12.032 6.557 30.439 1.00 27.71 222 ASP A C 1
ATOM 1501 O O . ASP A 1 222 ? 12.208 7.205 31.502 1.00 28.97 222 ASP A O 1
ATOM 1506 N N . THR A 1 223 ? 13.044 6.134 29.689 1.00 27.57 223 THR A N 1
ATOM 1507 C CA . THR A 1 223 ? 14.400 6.417 30.145 1.00 27.16 223 THR A CA 1
ATOM 1508 C C . THR A 1 223 ? 14.683 7.919 30.168 1.00 27.67 223 THR A C 1
ATOM 1509 O O . THR A 1 223 ? 15.240 8.419 31.169 1.00 27.95 223 THR A O 1
ATOM 1513 N N . LEU A 1 224 ? 14.292 8.634 29.104 1.00 26.65 224 LEU A N 1
ATOM 1514 C CA . LEU A 1 224 ? 14.536 10.083 29.066 1.00 26.34 224 LEU A CA 1
ATOM 1515 C C . LEU A 1 224 ? 13.831 10.864 30.236 1.00 28.04 224 LEU A C 1
ATOM 1516 O O . LEU A 1 224 ? 14.482 11.692 30.913 1.00 27.61 224 LEU A O 1
ATOM 1521 N N . LYS A 1 225 ? 12.548 10.565 30.521 1.00 27.61 225 LYS A N 1
ATOM 1522 C CA . LYS A 1 225 ? 11.886 11.159 31.691 1.00 28.31 225 LYS A CA 1
ATOM 1523 C C . LYS A 1 225 ? 12.494 10.718 32.987 1.00 28.08 225 LYS A C 1
ATOM 1524 O O . LYS A 1 225 ? 12.510 11.499 33.984 1.00 27.13 225 LYS A O 1
ATOM 1530 N N . SER A 1 226 ? 12.998 9.487 33.038 1.00 28.56 226 SER A N 1
ATOM 1531 C CA . SER A 1 226 ? 13.549 9.043 34.355 1.00 30.90 226 SER A CA 1
ATOM 1532 C C . SER A 1 226 ? 14.762 9.886 34.772 1.00 30.72 226 SER A C 1
ATOM 1533 O O . SER A 1 226 ? 15.035 10.028 35.954 1.00 31.63 226 SER A O 1
ATOM 1536 N N . LYS A 1 227 ? 15.451 10.455 33.779 1.00 32.12 227 LYS A N 1
ATOM 1537 C CA . LYS A 1 227 ? 16.654 11.249 33.988 1.00 32.43 227 LYS A CA 1
ATOM 1538 C C . LYS A 1 227 ? 16.402 12.772 33.960 1.00 32.69 227 LYS A C 1
ATOM 1539 O O . LYS A 1 227 ? 17.336 13.562 34.187 1.00 33.45 227 LYS A O 1
ATOM 1545 N N . GLY A 1 228 ? 15.155 13.182 33.711 1.00 31.91 228 GLY A N 1
ATOM 1546 C CA . GLY A 1 228 ? 14.768 14.595 33.848 1.00 30.14 228 GLY A CA 1
ATOM 1547 C C . GLY A 1 228 ? 14.761 15.308 32.490 1.00 29.81 228 GLY A C 1
ATOM 1548 O O . GLY A 1 228 ? 14.623 16.533 32.426 1.00 29.37 228 GLY A O 1
ATOM 1549 N N . TYR A 1 229 ? 14.916 14.575 31.398 1.00 29.01 229 TYR A N 1
ATOM 1550 C CA . TYR A 1 229 ? 14.858 15.255 30.116 1.00 29.02 229 TYR A CA 1
ATOM 1551 C C . TYR A 1 229 ? 13.405 15.463 29.721 1.00 29.97 229 TYR A C 1
ATOM 1552 O O . TYR A 1 229 ? 12.533 14.779 30.227 1.00 30.41 229 TYR A O 1
ATOM 1561 N N . ARG A 1 230 ? 13.164 16.406 28.802 1.00 31.49 230 ARG A N 1
ATOM 1562 C CA . ARG A 1 230 ? 11.870 16.563 28.132 1.00 32.13 230 ARG A CA 1
ATOM 1563 C C . ARG A 1 230 ? 12.087 16.203 26.677 1.00 31.53 230 ARG A C 1
ATOM 1564 O O . ARG A 1 230 ? 13.121 16.584 26.069 1.00 32.05 230 ARG A O 1
ATOM 1572 N N . ALA A 1 231 ? 11.131 15.467 26.111 1.00 30.37 231 ALA A N 1
ATOM 1573 C CA . ALA A 1 231 ? 11.149 15.122 24.675 1.00 29.81 231 ALA A CA 1
ATOM 1574 C C . ALA A 1 231 ? 10.554 16.265 23.870 1.00 29.58 231 ALA A C 1
ATOM 1575 O O . ALA A 1 231 ? 9.539 16.873 24.276 1.00 28.79 231 ALA A O 1
ATOM 1577 N N . VAL A 1 232 ? 11.168 16.559 22.726 1.00 2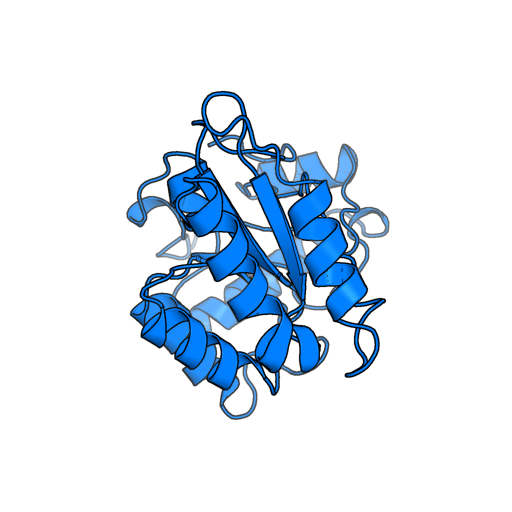9.73 232 VAL A N 1
ATOM 1578 C CA . VAL A 1 232 ? 10.794 17.728 21.936 1.00 30.00 232 VAL A CA 1
ATOM 1579 C C . VAL A 1 232 ? 10.960 17.443 20.427 1.00 28.92 232 VAL A C 1
ATOM 1580 O O . VAL A 1 232 ? 11.708 16.538 20.021 1.00 30.27 232 VAL A O 1
ATOM 1584 N N . THR A 1 233 ? 10.285 18.207 19.569 1.00 28.38 233 THR A N 1
ATOM 1585 C CA . THR A 1 233 ? 10.595 18.107 18.127 1.00 28.85 233 THR A CA 1
ATOM 1586 C C . THR A 1 233 ? 11.973 18.748 17.904 1.00 28.63 233 THR A C 1
ATOM 1587 O O . THR A 1 233 ? 12.442 19.539 18.698 1.00 30.80 233 THR A O 1
ATOM 1591 N N . VAL A 1 234 ? 12.622 18.416 16.809 1.00 28.83 234 VAL A N 1
ATOM 1592 C CA . VAL A 1 234 ? 13.865 19.104 16.478 1.00 28.57 234 VAL A CA 1
ATOM 1593 C C . VAL A 1 234 ? 13.659 20.640 16.392 1.00 28.21 234 VAL A C 1
ATOM 1594 O O . VAL A 1 234 ? 14.578 21.409 16.680 1.00 28.66 234 VAL A O 1
ATOM 1598 N N . GLY A 1 235 ? 12.475 21.067 15.955 1.00 29.03 235 GLY A N 1
ATOM 1599 C CA . GLY A 1 235 ? 12.127 22.489 15.864 1.00 29.41 235 GLY A CA 1
ATOM 1600 C C . GLY A 1 235 ? 12.295 23.143 17.215 1.00 30.54 235 GLY A C 1
ATOM 1601 O O . GLY A 1 235 ? 12.975 24.186 17.344 1.00 30.57 235 GLY A O 1
ATOM 1602 N N . GLU A 1 236 ? 11.684 22.553 18.244 1.00 30.24 236 GLU A N 1
ATOM 1603 C CA . GLU A 1 236 ? 11.831 23.140 19.596 1.00 30.46 236 GLU A CA 1
ATOM 1604 C C . GLU A 1 236 ? 13.271 23.011 20.148 1.00 29.96 236 GLU A C 1
ATOM 1605 O O . GLU A 1 236 ? 13.801 23.939 20.830 1.00 28.47 236 GLU A O 1
ATOM 1611 N N . CYS A 1 237 ? 13.894 21.874 19.839 1.00 29.80 237 CYS A N 1
ATOM 1612 C CA . CYS A 1 237 ? 15.270 21.562 20.218 1.00 29.67 237 CYS A CA 1
ATOM 1613 C C . CYS A 1 237 ? 16.223 22.704 19.776 1.00 29.35 237 CYS A C 1
ATOM 1614 O O . CYS A 1 237 ? 17.163 23.073 20.502 1.00 29.95 237 CYS A O 1
ATOM 1617 N N . LEU A 1 238 ? 15.935 23.286 18.606 1.00 29.00 238 LEU A N 1
ATOM 1618 C CA . LEU A 1 238 ? 16.715 24.373 17.998 1.00 28.32 238 LEU A CA 1
ATOM 1619 C C . LEU A 1 238 ? 16.109 25.757 18.160 1.00 28.89 238 LEU A C 1
ATOM 1620 O O . LEU A 1 238 ? 16.636 26.717 17.559 1.00 29.97 238 LEU A O 1
ATOM 1625 N N . GLY A 1 239 ? 15.043 25.882 18.971 1.00 29.71 239 GLY A N 1
ATOM 1626 C CA . GLY A 1 239 ? 14.478 27.204 19.319 1.00 28.56 239 GLY A CA 1
ATOM 1627 C C . GLY A 1 239 ? 13.675 27.801 18.164 1.00 28.79 239 GLY A C 1
ATOM 1628 O O . GLY A 1 239 ? 13.505 29.015 18.091 1.00 27.82 239 GLY A O 1
ATOM 1629 N N . ASP A 1 240 ? 13.178 26.938 17.269 1.00 29.97 240 ASP A N 1
ATOM 1630 C CA . ASP A 1 240 ? 12.524 27.346 16.006 1.00 29.30 240 ASP A CA 1
ATOM 1631 C C . ASP A 1 240 ? 10.990 27.212 16.094 1.00 30.44 240 ASP A C 1
ATOM 1632 O O . ASP A 1 240 ? 10.435 26.096 16.210 1.00 29.79 240 ASP A O 1
ATOM 1637 N N . ALA A 1 241 ? 10.323 28.361 16.016 1.00 29.76 241 ALA A N 1
ATOM 1638 C CA . ALA A 1 241 ? 8.856 28.437 16.000 1.00 31.27 241 ALA A CA 1
ATOM 1639 C C . ALA A 1 241 ? 8.240 27.569 14.909 1.00 31.02 241 ALA A C 1
ATOM 1640 O O . ALA A 1 241 ? 8.788 27.502 13.795 1.00 30.24 241 ALA A O 1
ATOM 1642 N N . PRO A 1 242 ? 7.105 26.883 15.216 1.00 31.84 242 PRO A N 1
ATOM 1643 C CA . PRO A 1 242 ? 6.574 25.946 14.211 1.00 32.23 242 PRO A CA 1
ATOM 1644 C C . PRO A 1 242 ? 6.189 26.622 12.923 1.00 32.66 242 PRO A C 1
ATOM 1645 O O . PRO A 1 242 ? 6.158 25.974 11.891 1.00 32.85 242 PRO A O 1
ATOM 1649 N N . GLU A 1 243 ? 5.875 27.914 12.979 1.00 33.18 243 GLU A N 1
ATOM 1650 C CA . GLU A 1 243 ? 5.640 28.680 11.750 1.00 34.43 243 GLU A CA 1
ATOM 1651 C C . GLU A 1 243 ? 6.871 28.750 10.834 1.00 34.01 243 GLU A C 1
ATOM 1652 O O . GLU A 1 243 ? 6.740 29.123 9.679 1.00 35.01 243 GLU A O 1
ATOM 1658 N N . ASN A 1 244 ? 8.051 28.404 11.328 1.00 32.78 244 ASN A N 1
ATOM 1659 C CA . ASN A 1 244 ? 9.210 28.403 10.446 1.00 31.84 244 ASN A CA 1
ATOM 1660 C C . ASN A 1 244 ? 9.620 27.056 9.908 1.00 31.43 244 ASN A C 1
ATOM 1661 O O . ASN A 1 244 ? 10.599 26.975 9.150 1.00 30.64 244 ASN A O 1
ATOM 1666 N N . TRP A 1 245 ? 8.882 26.001 10.262 1.00 30.05 245 TRP A N 1
ATOM 1667 C CA . TRP A 1 245 ? 9.355 24.653 9.933 1.00 30.41 245 TRP A CA 1
ATOM 1668 C C . TRP A 1 245 ? 9.216 24.284 8.457 1.00 30.16 245 TRP A C 1
ATOM 1669 O O . TRP A 1 245 ? 9.916 23.408 7.963 1.00 32.48 245 TRP A O 1
ATOM 1680 N N . TYR A 1 246 ? 8.300 24.937 7.764 1.00 30.53 246 TYR A N 1
ATOM 1681 C CA . TYR A 1 246 ? 7.980 24.593 6.397 1.00 31.17 246 TYR A CA 1
ATOM 1682 C C . TYR A 1 246 ? 7.952 25.778 5.488 1.00 32.53 246 TYR A C 1
ATOM 1683 O O . TYR A 1 246 ? 7.669 26.911 5.934 1.00 31.21 246 TYR A O 1
ATOM 1692 N N . LYS A 1 247 ? 8.254 25.536 4.221 1.00 33.76 247 LYS A N 1
ATOM 1693 C CA . LYS A 1 247 ? 7.735 26.403 3.173 1.00 38.01 247 LYS A CA 1
ATOM 1694 C C . LYS A 1 247 ? 6.216 26.083 2.974 1.00 39.26 247 LYS A C 1
ATOM 1695 O O . LYS A 1 247 ? 5.787 24.972 2.503 1.00 39.64 247 LYS A O 1
ATOM 1701 N N . ALA A 1 248 ? 5.396 27.016 3.436 1.00 40.56 248 ALA A N 1
ATOM 1702 C CA . ALA A 1 248 ? 3.935 26.890 3.255 1.00 42.47 248 ALA A CA 1
ATOM 1703 C C . ALA A 1 248 ? 3.499 27.130 1.782 1.00 43.42 248 ALA A C 1
ATOM 1704 O O . ALA A 1 248 ? 2.414 26.674 1.371 1.00 43.61 248 ALA A O 1
ATOM 1706 N N . HIS A 1 249 ? 4.357 27.832 1.013 1.00 43.81 249 HIS A N 1
ATOM 1707 C CA . HIS A 1 249 ? 4.091 28.184 -0.403 1.00 44.08 249 HIS A CA 1
ATOM 1708 C C . HIS A 1 249 ? 5.285 28.067 -1.356 1.00 43.22 249 HIS A C 1
ATOM 1709 O O . HIS A 1 249 ? 6.417 28.490 -1.034 1.00 43.92 249 HIS A O 1
ATOM 1716 N N . HIS A 1 250 ? 4.973 27.507 -2.529 1.00 40.82 250 HIS A N 1
ATOM 1717 C CA . HIS A 1 250 ? 5.823 27.504 -3.695 1.00 38.82 250 HIS A CA 1
ATOM 1718 C C . HIS A 1 250 ? 6.033 28.941 -4.230 1.00 36.53 250 HIS A C 1
ATOM 1719 O O . HIS A 1 250 ? 5.073 29.705 -4.377 1.00 34.97 250 HIS A O 1
ATOM 1726 N N . HIS A 1 251 ? 7.281 29.319 -4.493 1.00 33.76 251 HIS A N 1
ATOM 1727 C CA . HIS A 1 251 ? 7.546 30.562 -5.174 1.00 31.90 251 HIS A CA 1
ATOM 1728 C C . HIS A 1 251 ? 7.544 30.193 -6.630 1.00 31.60 251 HIS A C 1
ATOM 1729 O O . HIS A 1 251 ? 8.260 29.276 -7.044 1.00 32.05 251 HIS A O 1
ATOM 1736 N N . HIS A 1 252 ? 6.740 30.900 -7.404 1.00 30.94 252 HIS A N 1
ATOM 1737 C CA . HIS A 1 252 ? 6.677 30.680 -8.836 1.00 31.61 252 HIS A CA 1
ATOM 1738 C C . HIS A 1 252 ? 7.913 31.114 -9.608 1.00 30.83 252 HIS A C 1
ATOM 1739 O O . HIS A 1 252 ? 8.198 30.582 -10.671 1.00 31.62 252 HIS A O 1
ATOM 1746 N N . HIS A 1 253 ? 8.630 32.093 -9.073 1.00 29.30 253 HIS A N 1
ATOM 1747 C CA . HIS A 1 253 ? 9.908 32.496 -9.618 1.00 27.90 253 HIS A CA 1
ATOM 1748 C C . HIS A 1 253 ? 11.002 32.141 -8.618 1.00 27.46 253 HIS A C 1
ATOM 1749 O O . HIS A 1 253 ? 10.844 32.321 -7.416 1.00 28.35 253 HIS A O 1
ATOM 1756 N N . HIS A 1 254 ? 12.050 31.487 -9.101 1.00 25.91 254 HIS A N 1
ATOM 1757 C CA . HIS A 1 254 ? 13.273 31.290 -8.321 1.00 23.43 254 HIS A CA 1
ATOM 1758 C C . HIS A 1 254 ? 14.361 31.984 -9.097 1.00 22.05 254 HIS A C 1
ATOM 1759 O O . HIS A 1 254 ? 15.465 32.164 -8.582 1.00 22.89 254 HIS A O 1
#

Radius of gyration: 16.47 Å; Cα contacts (8 Å, |Δi|>4): 482; chains: 1; bounding box: 34×43×45 Å

Solvent-accessible surface area: 9495 Å² total; per-residue (Å²): 66,72,72,13,59,51,16,85,108,9,93,102,74,14,5,0,0,0,1,1,4,17,4,3,50,92,49,0,61,90,0,1,64,28,0,124,126,30,100,8,94,0,0,1,0,1,3,0,70,56,124,34,54,0,66,49,78,70,13,25,92,8,0,87,81,0,74,86,39,29,4,0,0,0,0,3,0,42,52,25,33,43,0,48,103,41,68,53,73,74,21,62,41,24,0,62,67,0,8,94,0,0,50,151,12,45,44,1,0,0,56,0,0,0,4,0,147,64,23,16,80,83,44,0,39,49,31,0,21,73,28,20,1,10,5,1,28,14,52,4,26,0,62,2,90,107,24,54,126,105,114,37,9,82,87,0,14,81,60,0,63,118,68,1,36,86,79,48,56,74,43,11,16,0,0,10,1,21,1,6,28,86,25,2,1,63,24,0,0,67,97,1,0,79,27,0,109,90,53,50,7,123,22,3,6,0,0,81,0,13,64,18,40,83,135,73,20,33,45,64,145,112,132,159,162,171

B-factor: mean 30.71, std 5.3, range [21.81, 61.23]

Organism: Colletotrichum lindemuthianum (NCBI:txid290576)

Foldseek 3Di:
DDFLDEDAWFPAFLEEAEEAEEDDDDLLVLLLVVCVVVLFAHEYAYECQENHHCPDDCNLVSLVSNVVSPHFYAHQFHHQDQLVPDDLVVLVVRQVVVQVVNCVSPQWHFLEHEYRVNHADNNNSVSRRVVNHHYYDWPQELVCVVQQDPVRSVSSLVSLLVPPDLPRRPGGIYYYHHSNRNCVRPPNVVSNSVSSVVSRGGYDHVCVSHPHDPVPGTDSDDDPPD

Secondary structure (DSSP, 8-state):
--SSSEE-S-SSSSEEEEEEES-S-TTHHHHHHHHHHHT---EEEE-SBSSSBTTSTTHHHHHHHHHHTT-EEEE--SS---GGGS-HHHHHHHHHHHHHHHHHHHS-EESEE--GGG---HHHHHHHHHTT-EEE--SEE--TTTS-STTTHHHHHHHHHHHS-S-GGG--EEEEE-TTSHHIIIIIHHHHHHHHHHTT-EE--HHHHTT--GGGSEE-S--S--

InterPro domains:
  IPR002509 NodB homology domain [PF01522] (38-161)
  IPR002509 NodB homology domain [PS51677] (42-232)
  IPR011330 Glycoside hydrolase/deacetylase, beta/alpha-barrel [SSF88713] (30-246)

Nearest PDB structures (foldseek):
  2iw0-assembly1_A  TM=1.004E+00  e=2.783E-51  Colletotrichum lindemuthianum
  7bly-assembly1_A  TM=9.681E-01  e=4.790E-25  Aspergillus niger CBS 513.88
  8hfa-assembly5_E  TM=9.543E-01  e=1.364E-23  Verticillium dahliae
  2y8u-assembly1_A  TM=9.519E-01  e=2.699E-23  Aspergillus nidulans FGSC A4
  8hf9-assembly1_A  TM=9.170E-01  e=2.156E-18  Puccinia striiformis f. sp. tritici

GO terms:
  GO:0005576 extracellular region (C, IDA)
  GO:0008270 zinc ion binding (F, IDA)
  GO:0004099 chitin deacetylase activity (F, IDA)
  GO:0006032 chitin catabolic process (P, IDA)
  GO:0004099 chitin deacetylase activity (F, EXP)

Sequence (226 aa):
VPVGTPILQCTQPGLVALTYDDGPFTFTPQLLDILKQNDVRATFFVNGNNWANIEAGSNPDTIRRMRADGHLVGSHTYAHPDLNTLSSADRISQMRQLEEATRRIDGFAPKYMRAPYLSCDAGCQGDLGGLGYHIIDTNLDTKDYENNKPETTHLSAEKFNNELSADVGANSYIVLSHDVHEQTVVSLTQKLIDTLKSKGYRAVTVGECLGDAPENWYKAHHHHHH